Protein AF-A0A6G1SGQ6-F1 (afdb_monomer_lite)

Organism: NCBI:txid561515

Radius of gyration: 29.14 Å; chains: 1; bounding box: 74×44×96 Å

Foldseek 3Di:
DVQLVVVVVVVLVVLCCQQPVDPVRVDLLCLVSSLVVLVVCLVVCLVVQLVSCVVVVHDSLVSNVVSNLVSLLSSLVSLLVSLVVLLVCVVPDPVSLNSLLVNLVSVLVSLVVVCVVNDPCVLVPHDCSNQSVNSCVPPSNLVSVLVVLLVVLVVQLCCLLVDPQQLPFDDDPPDPQLLHAGNSLVSLVVSLLVLLSVLVSDPDLVSNLSSLVSNLVSLVVVLVSLVVVPPPDDDLAVLVVVVVDDPPDPPQPLSLQNSLSSLVVVLVCLVVVVSHPPVVVVVPDPVSVVSSVVSSVSSVVVSVVSLVVLLVSVVSNPDDLVVSLVVCVSNHDPVSSVVSSVVNVVVVVVVVVVVVVVVVVVPPD

Sequence (365 aa):
MDSLREYIEPIKKKWVYHFIVSQKTSVIEKPEWYLNQTLKWIYEHIDIVEAEAKKASTNESQARQQFIKYMLELAHMRLSKDMTKLTTTINDSPHSEAILIHTYNEVIQFVKIIRQLLGDRYQNDLNDKQDLMAVFADQVLFERIDQVEWEYSKKNLREITSCDSRWEPVLEGDYVDHYKIPRCVDRFLLQIRSISERVDCFRQLDCKFRLIDLQVSLFNKLLSFMKKSEPLTASKNMISDILLFSDDSEINLSRLSRVLNGVNFLRLILKEKCFISPDVSDELDKELKSRLDKATKDYVTYFNGLIVKVINDYEQSGCDLQEFLDFIKPKLAKDIFELVRDEALKKDQTRHTETMFKGLSLGRE

Structure (mmCIF, N/CA/C/O backbone):
data_AF-A0A6G1SGQ6-F1
#
_entry.id   AF-A0A6G1SGQ6-F1
#
loop_
_atom_site.group_PDB
_atom_site.id
_atom_site.type_symbol
_atom_site.label_atom_id
_atom_site.label_alt_id
_atom_site.label_comp_id
_atom_site.label_asym_id
_atom_site.label_entity_id
_atom_site.label_seq_id
_atom_site.pdbx_PDB_ins_code
_atom_site.Cartn_x
_atom_site.Cartn_y
_atom_site.Cartn_z
_atom_site.occupancy
_atom_site.B_iso_or_equiv
_atom_site.auth_seq_id
_atom_site.auth_comp_id
_atom_site.auth_asym_id
_atom_site.auth_atom_id
_atom_site.pdbx_PDB_model_num
ATOM 1 N N . MET A 1 1 ? -33.103 9.427 19.363 1.00 49.81 1 MET A N 1
ATOM 2 C CA . MET A 1 1 ? -31.680 9.264 19.744 1.00 49.81 1 MET A CA 1
ATOM 3 C C . MET A 1 1 ? -31.513 8.427 21.010 1.00 49.81 1 MET A C 1
ATOM 5 O O . MET A 1 1 ? -30.551 7.673 21.065 1.00 49.81 1 MET A O 1
ATOM 9 N N . ASP A 1 2 ? -32.425 8.504 21.987 1.00 61.34 2 ASP A N 1
ATOM 10 C CA . ASP A 1 2 ? -32.278 7.775 23.260 1.00 61.34 2 ASP A CA 1
ATOM 11 C C . ASP A 1 2 ? -32.334 6.238 23.129 1.00 61.34 2 ASP A C 1
ATOM 13 O O . ASP A 1 2 ? -31.510 5.562 23.739 1.00 61.34 2 ASP A O 1
ATOM 17 N N . SER A 1 3 ? -33.168 5.676 22.242 1.00 69.00 3 SER A N 1
ATOM 18 C CA . SER A 1 3 ? -33.264 4.212 22.056 1.00 69.00 3 SER A CA 1
ATOM 19 C C . SER A 1 3 ? -31.979 3.562 21.519 1.00 69.00 3 SER A C 1
ATOM 21 O O . SER A 1 3 ? -31.566 2.503 21.985 1.00 69.00 3 SER A O 1
ATOM 23 N N . LEU A 1 4 ? -31.290 4.211 20.571 1.00 75.62 4 LEU A N 1
ATOM 24 C CA . LEU A 1 4 ? -30.028 3.697 20.023 1.00 75.62 4 LEU A CA 1
ATOM 25 C C . LEU A 1 4 ? -28.928 3.700 21.091 1.00 75.62 4 LEU A C 1
ATOM 27 O O . LEU A 1 4 ? -28.100 2.795 21.163 1.00 75.62 4 LEU A O 1
ATOM 31 N N . ARG A 1 5 ? -28.931 4.725 21.950 1.00 79.44 5 ARG A N 1
ATOM 32 C CA . ARG A 1 5 ? -27.974 4.859 23.047 1.00 79.44 5 ARG A CA 1
ATOM 33 C C . ARG A 1 5 ? -28.186 3.783 24.110 1.00 79.44 5 ARG A C 1
ATOM 35 O O . ARG A 1 5 ? -27.206 3.213 24.587 1.00 79.44 5 ARG A O 1
ATOM 42 N N . GLU A 1 6 ? -29.439 3.482 24.443 1.00 82.81 6 GLU A N 1
ATOM 43 C CA . GLU A 1 6 ? -29.803 2.382 25.345 1.00 82.81 6 GLU A CA 1
ATOM 44 C C . GLU A 1 6 ? -29.328 1.022 24.820 1.00 82.81 6 GLU A C 1
ATOM 46 O O . GLU A 1 6 ? -28.868 0.196 25.607 1.00 82.81 6 GLU A O 1
ATOM 51 N N . TYR A 1 7 ? -29.358 0.813 23.500 1.00 84.31 7 TYR A N 1
ATOM 52 C CA . TYR A 1 7 ? -28.846 -0.407 22.875 1.00 84.31 7 TYR A CA 1
ATOM 53 C C . TYR A 1 7 ? -27.309 -0.493 22.876 1.00 84.31 7 TYR A C 1
ATOM 55 O O . TYR A 1 7 ? -26.732 -1.547 23.145 1.00 84.31 7 TYR A O 1
ATOM 63 N N . ILE A 1 8 ? -26.627 0.621 22.598 1.00 86.44 8 ILE A N 1
ATOM 64 C CA . ILE A 1 8 ? -25.164 0.659 22.445 1.00 86.44 8 ILE A CA 1
ATOM 65 C C . ILE A 1 8 ? -24.431 0.584 23.798 1.00 86.44 8 ILE A C 1
ATOM 67 O O . ILE A 1 8 ? -23.363 -0.025 23.894 1.00 86.44 8 ILE A O 1
ATOM 71 N N . GLU A 1 9 ? -24.972 1.172 24.867 1.00 90.00 9 GLU A N 1
ATOM 72 C CA . GLU A 1 9 ? -24.272 1.238 26.161 1.00 90.00 9 GLU A CA 1
ATOM 73 C C . GLU A 1 9 ? -23.957 -0.131 26.805 1.00 90.00 9 GLU A C 1
ATOM 75 O O . GLU A 1 9 ? -22.841 -0.316 27.303 1.00 90.00 9 GLU A O 1
ATOM 80 N N . PRO A 1 10 ? -24.853 -1.135 26.793 1.00 91.38 10 PRO A N 1
ATOM 81 C CA . PRO A 1 10 ? -24.518 -2.488 27.235 1.00 91.38 10 PRO A CA 1
ATOM 82 C C . PRO A 1 10 ? -23.358 -3.108 26.445 1.00 91.38 10 PRO A C 1
ATOM 84 O O . PRO A 1 10 ? -22.462 -3.713 27.043 1.00 91.38 10 PRO A O 1
ATOM 87 N N . ILE A 1 11 ? -23.338 -2.913 25.120 1.00 91.62 11 ILE A N 1
ATOM 88 C CA . ILE A 1 11 ? -22.271 -3.400 24.233 1.00 91.62 11 ILE A CA 1
ATOM 89 C C . ILE A 1 11 ? -20.946 -2.756 24.639 1.00 91.62 11 ILE A C 1
ATOM 91 O O . ILE A 1 11 ? -19.964 -3.457 24.887 1.00 91.62 11 ILE A O 1
ATOM 95 N N . LYS A 1 12 ? -20.931 -1.435 24.826 1.00 91.31 12 LYS A N 1
ATOM 96 C CA . LYS A 1 12 ? -19.756 -0.696 25.299 1.00 91.31 12 LYS A CA 1
ATOM 97 C C . LYS A 1 12 ? -19.215 -1.229 26.614 1.00 91.31 12 LYS A C 1
ATOM 99 O O . LYS A 1 12 ? -18.025 -1.513 26.723 1.00 91.31 12 LYS A O 1
ATOM 104 N N . LYS A 1 13 ? -20.079 -1.359 27.626 1.00 92.19 13 LYS A N 1
ATOM 105 C CA . LYS A 1 13 ? -19.682 -1.828 28.960 1.00 92.19 13 LYS A CA 1
ATOM 106 C C . LYS A 1 13 ? -19.037 -3.205 28.874 1.00 92.19 13 LYS A C 1
ATOM 108 O O . LYS A 1 13 ? -17.985 -3.423 29.473 1.00 92.19 13 LYS A O 1
ATOM 113 N N . LYS A 1 14 ? -19.627 -4.102 28.080 1.00 92.31 14 LYS A N 1
ATOM 114 C CA . LYS A 1 14 ? -19.079 -5.434 27.827 1.00 92.31 14 LYS A CA 1
ATOM 115 C C . LYS A 1 14 ? -17.720 -5.351 27.126 1.00 92.31 14 LYS A C 1
ATOM 117 O O . LYS A 1 14 ? -16.779 -6.008 27.565 1.00 92.31 14 LYS A O 1
ATOM 122 N N . TRP A 1 15 ? -17.592 -4.519 26.091 1.00 94.06 15 TRP A N 1
ATOM 123 C CA . TRP A 1 15 ? -16.335 -4.336 25.360 1.00 94.06 15 TRP A CA 1
ATOM 124 C C . TRP A 1 15 ? -15.209 -3.855 26.283 1.00 94.06 15 TRP A C 1
ATOM 126 O O . TRP A 1 15 ? -14.152 -4.477 26.372 1.00 94.06 15 TRP A O 1
ATOM 136 N N . VAL A 1 16 ? -15.464 -2.771 27.023 1.00 92.62 16 VAL A N 1
ATOM 137 C CA . VAL A 1 16 ? -14.507 -2.144 27.943 1.00 92.62 16 VAL A CA 1
ATOM 138 C C . VAL A 1 16 ? -14.099 -3.122 29.039 1.00 92.62 16 VAL A C 1
ATOM 140 O O . VAL A 1 16 ? -12.915 -3.234 29.359 1.00 92.62 16 VAL A O 1
ATOM 143 N N . TYR A 1 17 ? -15.050 -3.882 29.585 1.00 90.50 17 TYR A N 1
ATOM 144 C CA . TYR A 1 17 ? -14.736 -4.913 30.565 1.00 90.50 17 TYR A CA 1
ATOM 145 C C . TYR A 1 17 ? -13.742 -5.944 30.009 1.00 90.50 17 TYR A C 1
ATOM 147 O O . TYR A 1 17 ? -12.738 -6.232 30.659 1.00 90.50 17 TYR A O 1
ATOM 155 N N . HIS A 1 18 ? -13.965 -6.453 28.794 1.00 88.25 18 HIS A N 1
ATOM 156 C CA . HIS A 1 18 ? -13.089 -7.461 28.199 1.00 88.25 18 HIS A CA 1
ATOM 157 C C . HIS A 1 18 ? -11.721 -6.915 27.779 1.00 88.25 18 HIS A C 1
ATOM 159 O O . HIS A 1 18 ? -10.719 -7.583 28.017 1.00 88.25 18 HIS A O 1
ATOM 165 N N . PHE A 1 19 ? -11.637 -5.726 27.187 1.00 91.81 19 PHE A N 1
ATOM 166 C CA . PHE A 1 19 ? -10.390 -5.287 26.543 1.00 91.81 19 PHE A CA 1
ATOM 167 C C . PHE A 1 19 ? -9.641 -4.179 27.280 1.00 91.81 19 PHE A C 1
ATOM 169 O O . PHE A 1 19 ? -8.475 -3.945 26.984 1.00 91.81 19 PHE A O 1
ATOM 176 N N . ILE A 1 20 ? -10.257 -3.526 28.268 1.00 87.00 20 ILE A N 1
ATOM 177 C CA . ILE A 1 20 ? -9.608 -2.468 29.058 1.00 87.00 20 ILE A CA 1
ATOM 178 C C . ILE A 1 20 ? -9.383 -2.898 30.510 1.00 87.00 20 ILE A C 1
ATOM 180 O O . ILE A 1 20 ? -8.326 -2.593 31.067 1.00 87.00 20 ILE A O 1
ATOM 184 N N . VAL A 1 21 ? -10.364 -3.575 31.119 1.00 86.44 21 VAL A N 1
ATOM 185 C CA . VAL A 1 21 ? -10.358 -3.915 32.556 1.00 86.44 21 VAL A CA 1
ATOM 186 C C . VAL A 1 21 ? -9.825 -5.329 32.818 1.00 86.44 21 VAL A C 1
ATOM 188 O O . VAL A 1 21 ? -9.018 -5.527 33.723 1.00 86.44 21 VAL A O 1
ATOM 191 N N . SER A 1 22 ? -10.259 -6.323 32.041 1.00 80.44 22 SER A N 1
ATOM 192 C CA . SER A 1 22 ? -9.880 -7.729 32.225 1.00 80.44 22 SER A CA 1
ATOM 193 C C . SER A 1 22 ? -8.434 -7.997 31.796 1.00 80.44 22 SER A C 1
ATOM 195 O O . SER A 1 22 ? -8.094 -7.919 30.616 1.00 80.44 22 SER A O 1
ATOM 197 N N . GLN A 1 23 ? -7.589 -8.425 32.739 1.00 73.00 23 GLN A N 1
ATOM 198 C CA . GLN A 1 23 ? -6.190 -8.779 32.460 1.00 73.00 23 GLN A CA 1
ATOM 199 C C . GLN A 1 23 ? -6.035 -9.987 31.521 1.00 73.00 23 GLN A C 1
ATOM 201 O O . GLN A 1 23 ? -5.045 -10.069 30.804 1.00 73.00 23 GLN A O 1
ATOM 206 N N . LYS A 1 24 ? -7.008 -10.911 31.482 1.00 77.19 24 LYS A N 1
ATOM 207 C CA . LYS A 1 24 ? -6.920 -12.136 30.659 1.00 77.19 24 LYS A CA 1
ATOM 208 C C . LYS A 1 24 ? -6.934 -11.850 29.156 1.00 77.19 24 LYS A C 1
ATOM 210 O O . LYS A 1 24 ? -6.368 -12.612 28.384 1.00 77.19 24 LYS A O 1
ATOM 215 N N . THR A 1 25 ? -7.620 -10.785 28.759 1.00 72.25 25 THR A N 1
ATOM 216 C CA . THR A 1 25 ? -7.909 -10.437 27.359 1.00 72.25 25 THR A CA 1
ATOM 217 C C . THR A 1 25 ? -7.307 -9.092 26.949 1.00 72.25 25 THR A C 1
ATOM 219 O O . THR A 1 25 ? -7.284 -8.767 25.768 1.00 72.25 25 THR A O 1
ATOM 222 N N . SER A 1 26 ? -6.745 -8.340 27.900 1.00 81.25 26 SER A N 1
ATOM 223 C CA . SER A 1 26 ? -5.963 -7.120 27.674 1.00 81.25 26 SER A CA 1
ATOM 224 C C . SER A 1 26 ? -4.482 -7.448 27.411 1.00 81.25 26 SER A C 1
ATOM 226 O O . SER A 1 26 ? -3.596 -7.004 28.146 1.00 81.25 26 SER A O 1
ATOM 228 N N . VAL A 1 27 ? -4.207 -8.243 26.373 1.00 89.56 27 VAL A N 1
ATOM 229 C CA . VAL A 1 27 ? -2.845 -8.637 25.975 1.00 89.56 27 VAL A CA 1
ATOM 230 C C . VAL A 1 27 ? -2.369 -7.741 24.833 1.00 89.56 27 VAL A C 1
ATOM 232 O O . VAL A 1 27 ? -2.996 -7.706 23.781 1.00 89.56 27 VAL A O 1
ATOM 235 N N . ILE A 1 28 ? -1.270 -7.010 25.040 1.00 92.81 28 ILE A N 1
ATOM 236 C CA . ILE A 1 28 ? -0.723 -6.077 24.036 1.00 92.81 28 ILE A CA 1
ATOM 237 C C . ILE A 1 28 ? -0.168 -6.797 22.798 1.00 92.81 28 ILE A C 1
ATOM 239 O O . ILE A 1 28 ? -0.253 -6.283 21.694 1.00 92.81 28 ILE A O 1
ATOM 243 N N . GLU A 1 29 ? 0.347 -8.013 22.978 1.00 94.50 29 GLU A N 1
ATOM 244 C CA . GLU A 1 29 ? 0.924 -8.840 21.909 1.00 94.50 29 GLU A CA 1
ATOM 245 C C . GLU A 1 29 ? -0.127 -9.418 20.955 1.00 94.50 29 GLU A C 1
ATOM 247 O O . GLU A 1 29 ? 0.237 -9.962 19.919 1.00 94.50 29 GLU A O 1
ATOM 252 N N . LYS A 1 30 ? -1.416 -9.336 21.316 1.00 95.38 30 LYS A N 1
ATOM 253 C CA . LYS A 1 30 ? -2.525 -9.948 20.572 1.00 95.38 30 LYS A CA 1
ATOM 254 C C . LYS A 1 30 ? -3.574 -8.915 20.162 1.00 95.38 30 LYS A C 1
ATOM 256 O O . LYS A 1 30 ? -4.724 -8.989 20.613 1.00 95.38 30 LYS A O 1
ATOM 261 N N . PRO A 1 31 ? -3.198 -7.910 19.352 1.00 96.25 31 PRO A N 1
ATOM 262 C CA . PRO A 1 31 ? -4.120 -6.886 18.878 1.00 96.25 31 PRO A CA 1
ATOM 263 C C . PRO A 1 31 ? -5.299 -7.477 18.097 1.00 96.25 31 PRO A C 1
ATOM 265 O O . PRO A 1 31 ? -6.422 -6.978 18.201 1.00 96.25 31 PRO A O 1
ATOM 268 N N . GLU A 1 32 ? -5.089 -8.601 17.409 1.00 96.50 32 GLU A N 1
ATOM 269 C CA . GLU A 1 32 ? -6.120 -9.314 16.663 1.00 96.50 32 GLU A CA 1
ATOM 270 C C . GLU A 1 32 ? -7.307 -9.738 17.543 1.00 96.50 32 GLU A C 1
ATOM 272 O O . GLU A 1 32 ? -8.425 -9.864 17.050 1.00 96.50 32 GLU A O 1
ATOM 277 N N . TRP A 1 33 ? -7.124 -9.906 18.860 1.00 94.75 33 TRP A N 1
ATOM 278 C CA . TRP A 1 33 ? -8.220 -10.276 19.760 1.00 94.75 33 TRP A CA 1
ATOM 279 C C . TRP A 1 33 ? -9.283 -9.190 19.864 1.00 94.75 33 TRP A C 1
ATOM 281 O O . TRP A 1 33 ? -10.469 -9.478 19.701 1.00 94.75 33 TRP A O 1
ATOM 291 N N . TYR A 1 34 ? -8.885 -7.944 20.128 1.00 95.75 34 TYR A N 1
ATOM 292 C CA . TYR A 1 34 ? -9.862 -6.863 20.238 1.00 95.75 34 TYR A CA 1
ATOM 293 C C . TYR A 1 34 ? -10.312 -6.377 18.858 1.00 95.75 34 TYR A C 1
ATOM 295 O O . TYR A 1 34 ? -11.483 -6.031 18.704 1.00 95.75 34 TYR A O 1
ATOM 303 N N . LEU A 1 35 ? -9.438 -6.394 17.845 1.00 97.50 35 LEU A N 1
ATOM 304 C CA . LEU A 1 35 ? -9.792 -6.010 16.474 1.00 97.50 35 LEU A CA 1
ATOM 305 C C . LEU A 1 35 ? -10.828 -6.969 15.869 1.00 97.50 35 LEU A C 1
ATOM 307 O O . LEU A 1 35 ? -11.889 -6.520 15.428 1.00 97.50 35 LEU A O 1
ATOM 311 N N . ASN A 1 36 ? -10.601 -8.285 15.941 1.00 96.31 36 ASN A N 1
ATOM 312 C CA . ASN A 1 36 ? -11.558 -9.271 15.429 1.00 96.31 36 ASN A CA 1
ATOM 313 C C . ASN A 1 36 ? -12.857 -9.274 16.231 1.00 96.31 36 ASN A C 1
ATOM 315 O O . ASN A 1 36 ? -13.932 -9.398 15.648 1.00 96.31 36 ASN A O 1
ATOM 319 N N . GLN A 1 37 ? -12.794 -9.089 17.554 1.00 95.31 37 GLN A N 1
ATOM 320 C CA . GLN A 1 37 ? -14.013 -8.982 18.355 1.00 95.31 37 GLN A CA 1
ATOM 321 C C . GLN A 1 37 ? -14.824 -7.732 17.990 1.00 95.31 37 GLN A C 1
ATOM 323 O O . GLN A 1 37 ? -16.052 -7.785 17.971 1.00 95.31 37 GLN A O 1
ATOM 328 N N . THR A 1 38 ? -14.145 -6.628 17.673 1.00 96.75 38 THR A N 1
ATOM 329 C CA . THR A 1 38 ? -14.776 -5.380 17.229 1.00 96.75 38 THR A CA 1
ATOM 330 C C . THR A 1 38 ? -15.462 -5.579 15.879 1.00 96.75 38 THR A C 1
ATOM 332 O O . THR A 1 38 ? -16.638 -5.250 15.762 1.00 96.75 38 THR A O 1
ATOM 335 N N . LEU A 1 39 ? -14.791 -6.198 14.896 1.00 97.00 39 LEU A N 1
ATOM 336 C CA . LEU A 1 39 ? -15.410 -6.561 13.612 1.00 97.00 39 LEU A CA 1
ATOM 337 C C . LEU A 1 39 ? -16.603 -7.490 13.797 1.00 97.00 39 LEU A C 1
ATOM 339 O O . LEU A 1 39 ? -17.673 -7.239 13.250 1.00 97.00 39 LEU A O 1
ATOM 343 N N . LYS A 1 40 ? -16.436 -8.544 14.595 1.00 96.12 40 LYS A N 1
ATOM 344 C CA . LYS A 1 40 ? -17.497 -9.506 14.879 1.00 96.12 40 LYS A CA 1
ATOM 345 C C . LYS A 1 40 ? -18.734 -8.812 15.445 1.00 96.12 40 LYS A C 1
ATOM 347 O O . LYS A 1 40 ? -19.829 -9.047 14.956 1.00 96.12 40 LYS A O 1
ATOM 352 N N . TRP A 1 41 ? -18.564 -7.926 16.424 1.00 96.06 41 TRP A N 1
ATOM 353 C CA . TRP A 1 41 ? -19.688 -7.186 17.000 1.00 96.06 41 TRP A CA 1
ATOM 354 C C . TRP A 1 41 ? -20.288 -6.167 16.045 1.00 96.06 41 TRP A C 1
ATOM 356 O O . TRP A 1 41 ? -21.494 -5.954 16.092 1.00 96.06 41 TRP A O 1
ATOM 366 N N . ILE A 1 42 ? -19.496 -5.570 15.153 1.00 95.75 42 ILE A N 1
ATOM 367 C CA . ILE A 1 42 ? -20.061 -4.775 14.063 1.00 95.75 42 ILE A CA 1
ATOM 368 C C . ILE A 1 42 ? -21.009 -5.657 13.244 1.00 95.75 42 ILE A C 1
ATOM 370 O O . ILE A 1 42 ? -22.188 -5.337 13.159 1.00 95.75 42 ILE A O 1
ATOM 374 N N . TYR A 1 43 ? -20.545 -6.798 12.729 1.00 96.06 43 TYR A N 1
ATOM 375 C CA . TYR A 1 43 ? -21.374 -7.691 11.913 1.00 96.06 43 TYR A CA 1
ATOM 376 C C . TYR A 1 43 ? -22.604 -8.244 12.650 1.00 96.06 43 TYR A C 1
ATOM 378 O O . TYR A 1 43 ? -23.674 -8.316 12.063 1.00 96.06 43 TYR A O 1
ATOM 386 N N . GLU A 1 44 ? -22.480 -8.612 13.927 1.00 95.00 44 GLU A N 1
ATOM 387 C CA . GLU A 1 44 ? -23.584 -9.199 14.705 1.00 95.00 44 GLU A CA 1
ATOM 388 C C . GLU A 1 44 ? -24.686 -8.192 15.066 1.00 95.00 44 GLU A C 1
ATOM 390 O O . GLU A 1 44 ? -25.834 -8.586 15.270 1.00 95.00 44 GLU A O 1
ATOM 395 N N . HIS A 1 45 ? -24.349 -6.906 15.189 1.00 94.50 45 HIS A N 1
ATOM 396 C CA . HIS A 1 45 ? -25.264 -5.898 15.728 1.00 94.50 45 HIS A CA 1
ATOM 397 C C . HIS A 1 45 ? -25.739 -4.868 14.698 1.00 94.50 45 HIS A C 1
ATOM 399 O O . HIS A 1 45 ? -26.696 -4.149 14.981 1.00 94.50 45 HIS A O 1
ATOM 405 N N . ILE A 1 46 ? -25.114 -4.783 13.520 1.00 93.44 46 ILE A N 1
ATOM 406 C CA . ILE A 1 46 ? -25.415 -3.744 12.525 1.00 93.44 46 ILE A CA 1
ATOM 407 C C . ILE A 1 46 ? -26.868 -3.788 12.035 1.00 93.44 46 ILE A C 1
ATOM 409 O O . ILE A 1 46 ? -27.536 -2.757 12.060 1.00 93.44 46 ILE A O 1
ATOM 413 N N . ASP A 1 47 ? -27.395 -4.976 11.733 1.00 93.38 47 ASP A N 1
ATOM 414 C CA . ASP A 1 47 ? -28.780 -5.152 11.276 1.00 93.38 47 ASP A CA 1
ATOM 415 C C . ASP A 1 47 ? -29.789 -4.780 12.376 1.00 93.38 47 ASP A C 1
ATOM 417 O O . ASP A 1 47 ? -30.856 -4.223 12.117 1.00 93.38 47 ASP A O 1
ATOM 421 N N . ILE A 1 48 ? -29.442 -5.057 13.639 1.00 92.62 48 ILE A N 1
ATOM 422 C CA . ILE A 1 48 ? -30.285 -4.714 14.791 1.00 92.62 48 ILE A CA 1
ATOM 423 C C . ILE A 1 48 ? -30.304 -3.197 14.986 1.00 92.62 48 ILE A C 1
ATOM 425 O O . ILE A 1 48 ? -31.365 -2.618 15.204 1.00 92.62 48 ILE A O 1
ATOM 429 N N . VAL A 1 49 ? -29.148 -2.541 14.872 1.00 92.38 49 VAL A N 1
ATOM 430 C CA . VAL A 1 49 ? -29.026 -1.078 14.948 1.00 92.38 49 VAL A CA 1
ATOM 431 C C . VAL A 1 49 ? -29.856 -0.405 13.855 1.00 92.38 49 VAL A C 1
ATOM 433 O O . VAL A 1 49 ? -30.568 0.556 14.145 1.00 92.38 49 VAL A O 1
ATOM 436 N N . GLU A 1 50 ? -29.808 -0.912 12.624 1.00 91.94 50 GLU A N 1
ATOM 437 C CA . GLU A 1 50 ? -30.630 -0.416 11.514 1.00 91.94 50 GLU A CA 1
ATOM 438 C C . GLU A 1 50 ? -32.127 -0.614 11.790 1.00 91.94 50 GLU A C 1
ATOM 440 O O . GLU A 1 50 ? -32.915 0.326 11.657 1.00 91.94 50 GLU A O 1
ATOM 445 N N . ALA A 1 51 ? -32.525 -1.790 12.284 1.00 91.62 51 ALA A N 1
ATOM 446 C CA . ALA A 1 51 ? -33.912 -2.070 12.642 1.00 91.62 51 ALA A CA 1
ATOM 447 C C . ALA A 1 51 ? -34.433 -1.158 13.770 1.00 91.62 51 ALA A C 1
ATOM 449 O O . ALA A 1 51 ? -35.561 -0.664 13.696 1.00 91.62 51 ALA A O 1
ATOM 450 N N . GLU A 1 52 ? -33.630 -0.897 14.804 1.00 89.19 52 GLU A N 1
ATOM 451 C CA . GLU A 1 52 ? -33.986 0.031 15.885 1.00 89.19 52 GLU A CA 1
ATOM 452 C C . GLU A 1 52 ? -34.039 1.486 15.398 1.00 89.19 52 GLU A C 1
ATOM 454 O O . GLU A 1 52 ? -34.937 2.240 15.783 1.00 89.19 52 GLU A O 1
ATOM 459 N N . ALA A 1 53 ? -33.138 1.878 14.494 1.00 89.25 53 ALA A N 1
ATOM 460 C CA . ALA A 1 53 ? -33.168 3.195 13.866 1.00 89.25 53 ALA A CA 1
ATOM 461 C C . ALA A 1 53 ? -34.448 3.403 13.048 1.00 89.25 53 ALA A C 1
ATOM 463 O O . ALA A 1 53 ? -35.077 4.462 13.149 1.00 89.25 53 ALA A O 1
ATOM 464 N N . LYS A 1 54 ? -34.873 2.371 12.311 1.00 89.12 54 LYS A N 1
ATOM 465 C CA . LYS A 1 54 ? -36.121 2.357 11.546 1.00 89.12 54 LYS A CA 1
ATOM 466 C C . LYS A 1 54 ? -37.349 2.494 12.443 1.00 89.12 54 LYS A C 1
ATOM 468 O O . LYS A 1 54 ? -38.226 3.303 12.150 1.00 89.12 54 LYS A O 1
ATOM 473 N N . LYS A 1 55 ? -37.403 1.761 13.564 1.00 88.69 55 LYS A N 1
ATOM 474 C CA . LYS A 1 55 ? -38.485 1.883 14.566 1.00 88.69 55 LYS A CA 1
ATOM 475 C C . LYS A 1 55 ? -38.563 3.285 15.166 1.00 88.69 55 LYS A C 1
ATOM 477 O O . LYS A 1 55 ? -39.652 3.778 15.436 1.00 88.69 55 LYS A O 1
ATOM 482 N N . ALA A 1 56 ? -37.414 3.928 15.359 1.00 85.81 56 ALA A N 1
ATOM 483 C CA . ALA A 1 56 ? -37.319 5.290 15.870 1.00 85.81 56 ALA A CA 1
ATOM 484 C C . ALA A 1 56 ? -37.575 6.377 14.804 1.00 85.81 56 ALA A C 1
ATOM 486 O O . ALA A 1 56 ? -37.399 7.558 15.106 1.00 85.81 56 ALA A O 1
ATOM 487 N N . SER A 1 57 ? -37.960 6.010 13.572 1.00 83.88 57 SER A N 1
ATOM 488 C CA . SER A 1 57 ? -38.120 6.929 12.432 1.00 83.88 57 SER A CA 1
ATOM 489 C C . SER A 1 57 ? -36.864 7.768 12.153 1.00 83.88 57 SER A C 1
ATOM 491 O O . SER A 1 57 ? -36.944 8.934 11.766 1.00 83.88 57 SER A O 1
ATOM 493 N N . THR A 1 58 ? -35.686 7.178 12.373 1.00 85.00 58 THR A N 1
ATOM 494 C CA . THR A 1 58 ? -34.374 7.781 12.093 1.00 85.00 58 THR A CA 1
ATOM 495 C C . THR A 1 58 ? -33.715 7.126 10.878 1.00 85.00 58 THR A C 1
ATOM 497 O O . THR A 1 58 ? -34.119 6.054 10.439 1.00 85.00 58 THR A O 1
ATOM 500 N N . ASN A 1 59 ? -32.703 7.781 10.305 1.00 88.44 59 ASN A N 1
ATOM 501 C CA . ASN A 1 59 ? -32.019 7.290 9.109 1.00 88.44 59 ASN A CA 1
ATOM 502 C C . ASN A 1 59 ? -31.162 6.042 9.418 1.00 88.44 59 ASN A C 1
ATOM 504 O O . ASN A 1 59 ? -30.173 6.134 10.147 1.00 88.44 59 ASN A O 1
ATOM 508 N N . GLU A 1 60 ? -31.521 4.900 8.820 1.00 89.31 60 GLU A N 1
ATOM 509 C CA . GLU A 1 60 ? -30.852 3.595 8.979 1.00 89.31 60 GLU A CA 1
ATOM 510 C C . GLU A 1 60 ? -29.359 3.670 8.619 1.00 89.31 60 GLU A C 1
ATOM 512 O O . GLU A 1 60 ? -28.501 3.295 9.417 1.00 89.31 60 GLU A O 1
ATOM 517 N N . SER A 1 61 ? -29.024 4.273 7.471 1.00 87.62 61 SER A N 1
ATOM 518 C CA . SER A 1 61 ? -27.632 4.436 7.032 1.00 87.62 61 SER A CA 1
ATOM 519 C C . SER A 1 61 ? -26.820 5.307 7.990 1.00 87.62 61 SER A C 1
ATOM 521 O O . SER A 1 61 ? -25.627 5.060 8.168 1.00 87.62 61 SER A O 1
ATOM 523 N N . GLN A 1 62 ? -27.424 6.335 8.587 1.00 87.31 62 GLN A N 1
ATOM 524 C CA . GLN A 1 62 ? -26.735 7.191 9.552 1.00 87.31 62 GLN A CA 1
ATOM 525 C C . GLN A 1 62 ? -26.489 6.448 10.870 1.00 87.31 62 GLN A C 1
ATOM 527 O O . GLN A 1 62 ? -25.388 6.525 11.416 1.00 87.31 62 GLN A O 1
ATOM 532 N N . ALA A 1 63 ? -27.480 5.698 11.359 1.00 89.31 63 ALA A N 1
ATOM 533 C CA . ALA A 1 63 ? -27.350 4.889 12.568 1.00 89.31 63 ALA A CA 1
ATOM 534 C C . ALA A 1 63 ? -26.288 3.792 12.408 1.00 89.31 63 ALA A C 1
ATOM 536 O O . ALA A 1 63 ? -25.426 3.637 13.274 1.00 89.31 63 ALA A O 1
ATOM 537 N N . ARG A 1 64 ? -26.284 3.113 11.255 1.00 91.19 64 ARG A N 1
ATOM 538 C CA . ARG A 1 64 ? -25.254 2.153 10.843 1.00 91.19 64 ARG A CA 1
ATOM 539 C C . ARG A 1 64 ? -23.850 2.752 10.932 1.00 91.19 64 ARG A C 1
ATOM 541 O O . ARG A 1 64 ? -22.968 2.204 11.592 1.00 91.19 64 ARG A O 1
ATOM 548 N N . GLN A 1 65 ? -23.642 3.905 10.292 1.00 89.56 65 GLN A N 1
ATOM 549 C CA . GLN A 1 65 ? -22.353 4.596 10.308 1.00 89.56 65 GLN A CA 1
ATOM 550 C C . GLN A 1 65 ? -21.951 5.022 11.723 1.00 89.56 65 GLN A C 1
ATOM 552 O O . GLN A 1 65 ? -20.798 4.847 12.111 1.00 89.56 65 GLN A O 1
ATOM 557 N N . GLN A 1 66 ? -22.887 5.561 12.506 1.00 89.50 66 GLN A N 1
ATOM 558 C CA . GLN A 1 66 ? -22.625 5.992 13.877 1.00 89.50 66 GLN A CA 1
ATOM 559 C C . GLN A 1 66 ? -22.232 4.819 14.779 1.00 89.50 66 GLN A C 1
ATOM 561 O O . GLN A 1 66 ? -21.311 4.956 15.583 1.00 89.50 66 GLN A O 1
ATOM 566 N N . PHE A 1 67 ? -22.875 3.662 14.620 1.00 92.81 67 PHE A N 1
ATOM 567 C CA . PHE A 1 67 ? -22.523 2.456 15.358 1.00 92.81 67 PHE A CA 1
ATOM 568 C C . PHE A 1 67 ? -21.124 1.949 15.001 1.00 92.81 67 PHE A C 1
ATOM 570 O O . PHE A 1 67 ? -20.325 1.698 15.901 1.00 92.81 67 PHE A O 1
ATOM 577 N N . ILE A 1 68 ? -20.781 1.876 13.710 1.00 93.50 68 ILE A N 1
ATOM 578 C CA . ILE A 1 68 ? -19.422 1.499 13.291 1.00 93.50 68 ILE A CA 1
ATOM 579 C C . ILE A 1 68 ? -18.400 2.471 13.887 1.00 93.50 68 ILE A C 1
ATOM 581 O O . ILE A 1 68 ? -17.450 2.033 14.528 1.00 93.50 68 ILE A O 1
ATOM 585 N N . LYS A 1 69 ? -18.614 3.786 13.753 1.00 92.19 69 LYS A N 1
ATOM 586 C CA . LYS A 1 69 ? -17.727 4.813 14.323 1.00 92.19 69 LYS A CA 1
ATOM 587 C C . LYS A 1 69 ? -17.551 4.663 15.832 1.00 92.19 69 LYS A C 1
ATOM 589 O O . LYS A 1 69 ? -16.441 4.776 16.332 1.00 92.19 69 LYS A O 1
ATOM 594 N N . TYR A 1 70 ? -18.620 4.344 16.550 1.00 92.69 70 TYR A N 1
ATOM 595 C CA . TYR A 1 70 ? -18.553 4.080 17.982 1.00 92.69 70 TYR A CA 1
ATOM 596 C C . TYR A 1 70 ? -17.673 2.870 18.321 1.00 92.69 70 TYR A C 1
ATOM 598 O O . TYR A 1 70 ? -16.855 2.918 19.239 1.00 92.69 70 TYR A O 1
ATOM 606 N N . MET A 1 71 ? -17.808 1.786 17.557 1.00 95.62 71 MET A N 1
ATOM 607 C CA . MET A 1 71 ? -16.956 0.606 17.702 1.00 95.62 71 MET A CA 1
ATOM 608 C C . MET A 1 71 ? -15.486 0.925 17.381 1.00 95.62 71 MET A C 1
ATOM 610 O O . MET A 1 71 ? -14.592 0.424 18.065 1.00 95.62 71 MET A O 1
ATOM 614 N N . LEU A 1 72 ? -15.229 1.811 16.410 1.00 95.50 72 LEU A N 1
ATOM 615 C CA . LEU A 1 72 ? -13.885 2.322 16.120 1.00 95.50 72 LEU A CA 1
ATOM 616 C C . LEU A 1 72 ? -13.307 3.129 17.285 1.00 95.50 72 LEU A C 1
ATOM 618 O O . LEU A 1 72 ? -12.146 2.926 17.618 1.00 95.50 72 LEU A O 1
ATOM 622 N N . GLU A 1 73 ? -14.096 3.977 17.953 1.00 95.25 73 GLU A N 1
ATOM 623 C CA . GLU A 1 73 ? -13.630 4.736 19.127 1.00 95.25 73 GLU A CA 1
ATOM 624 C C . GLU A 1 73 ? -13.176 3.821 20.271 1.00 95.25 73 GLU A C 1
ATOM 626 O O . GLU A 1 73 ? -12.198 4.116 20.963 1.00 95.25 73 GLU A O 1
ATOM 631 N N . LEU A 1 74 ? -13.856 2.688 20.464 1.00 95.62 74 LEU A N 1
ATOM 632 C CA . LEU A 1 74 ? -13.458 1.686 21.452 1.00 95.62 74 LEU A CA 1
ATOM 633 C C . LEU A 1 74 ? -12.123 1.033 21.083 1.00 95.62 74 LEU A C 1
ATOM 635 O O . LEU A 1 74 ? -11.203 1.007 21.906 1.00 95.62 74 LEU A O 1
ATOM 639 N N . ALA A 1 75 ? -11.993 0.559 19.841 1.00 96.94 75 ALA A N 1
ATOM 640 C CA . ALA A 1 75 ? -10.753 -0.033 19.347 1.00 96.94 75 ALA A CA 1
ATOM 641 C C . ALA A 1 75 ? -9.587 0.966 19.395 1.00 96.94 75 ALA A C 1
ATOM 643 O O . ALA A 1 75 ? -8.513 0.626 19.888 1.00 96.94 75 ALA A O 1
ATOM 644 N N . HIS A 1 76 ? -9.824 2.213 18.984 1.00 96.81 76 HIS A N 1
ATOM 645 C CA . HIS A 1 76 ? -8.865 3.307 19.079 1.00 96.81 76 HIS A CA 1
ATOM 646 C C . HIS A 1 76 ? -8.426 3.533 20.529 1.00 96.81 76 HIS A C 1
ATOM 648 O O . HIS A 1 76 ? -7.234 3.564 20.807 1.00 96.81 76 HIS A O 1
ATOM 654 N N . MET A 1 77 ? -9.359 3.626 21.485 1.00 95.38 77 MET A N 1
ATOM 655 C CA . MET A 1 77 ? -9.029 3.805 22.906 1.00 95.38 77 MET A CA 1
ATOM 656 C C . MET A 1 77 ? -8.078 2.717 23.425 1.00 95.38 77 MET A C 1
ATOM 658 O O . MET A 1 77 ? -7.125 3.015 24.152 1.00 95.38 77 MET A O 1
ATOM 662 N N . ARG A 1 78 ? -8.323 1.453 23.058 1.00 95.25 78 ARG A N 1
ATOM 663 C CA . ARG A 1 78 ? -7.438 0.340 23.421 1.00 95.25 78 ARG A CA 1
ATOM 664 C C . ARG A 1 78 ? -6.077 0.463 22.748 1.00 95.25 78 ARG A C 1
ATOM 666 O O . ARG A 1 78 ? -5.068 0.364 23.446 1.00 95.25 78 ARG A O 1
ATOM 673 N N . LEU A 1 79 ? -6.068 0.698 21.438 1.00 97.31 79 LEU A N 1
ATOM 674 C CA . LEU A 1 79 ? -4.858 0.827 20.637 1.00 97.31 79 LEU A CA 1
ATOM 675 C C . LEU A 1 79 ? -3.971 1.958 21.161 1.00 97.31 79 LEU A C 1
ATOM 677 O O . LEU A 1 79 ? -2.798 1.724 21.421 1.00 97.31 79 LEU A O 1
ATOM 681 N N . SER A 1 80 ? -4.522 3.149 21.410 1.00 96.31 80 SER A N 1
ATOM 682 C CA . SER A 1 80 ? -3.765 4.274 21.968 1.00 96.31 80 SER A CA 1
ATOM 683 C C . SER A 1 80 ? -3.124 3.914 23.305 1.00 96.31 80 SER A C 1
ATOM 685 O O . SER A 1 80 ? -1.943 4.171 23.497 1.00 96.31 80 SER A O 1
ATOM 687 N N . LYS A 1 81 ? -3.863 3.263 24.216 1.00 94.25 81 LYS A N 1
ATOM 688 C CA . LYS A 1 81 ? -3.319 2.831 25.515 1.00 94.25 81 LYS A CA 1
ATOM 689 C C . LYS A 1 81 ? -2.136 1.873 25.347 1.00 94.25 81 LYS A C 1
ATOM 691 O O . LYS A 1 81 ? -1.146 1.994 26.069 1.00 94.25 81 LYS A O 1
ATOM 696 N N . ASP A 1 82 ? -2.252 0.916 24.432 1.00 95.25 82 ASP A N 1
ATOM 697 C CA . ASP A 1 82 ? -1.189 -0.047 24.147 1.00 95.25 82 ASP A CA 1
ATOM 698 C C . ASP A 1 82 ? 0.026 0.626 23.507 1.00 95.25 82 ASP A C 1
ATOM 700 O O . ASP A 1 82 ? 1.148 0.430 23.969 1.00 95.25 82 ASP A O 1
ATOM 704 N N . MET A 1 83 ? -0.197 1.476 22.509 1.00 96.50 83 MET A N 1
ATOM 705 C CA . MET A 1 83 ? 0.870 2.170 21.800 1.00 96.50 83 MET A CA 1
ATOM 706 C C . MET A 1 83 ? 1.608 3.162 22.704 1.00 96.50 83 MET A C 1
ATOM 708 O O . MET A 1 83 ? 2.831 3.150 22.717 1.00 96.50 83 MET A O 1
ATOM 712 N N . THR A 1 84 ? 0.913 3.913 23.569 1.00 95.12 84 THR A N 1
ATOM 713 C CA . THR A 1 84 ? 1.561 4.771 24.579 1.00 95.12 84 THR A CA 1
ATOM 714 C C . THR A 1 84 ? 2.465 3.972 25.519 1.00 95.12 84 THR A C 1
ATOM 716 O O . THR A 1 84 ? 3.550 4.430 25.875 1.00 95.12 84 THR A O 1
ATOM 719 N N . LYS A 1 85 ? 2.047 2.764 25.923 1.00 92.62 85 LYS A N 1
ATOM 720 C CA . LYS A 1 85 ? 2.889 1.875 26.736 1.00 92.62 85 LYS A CA 1
ATOM 721 C C . LYS A 1 85 ? 4.101 1.375 25.946 1.00 92.62 85 LYS A C 1
ATOM 723 O O . LYS A 1 85 ? 5.162 1.176 26.526 1.00 92.62 85 LYS A O 1
ATOM 728 N N . LEU A 1 86 ? 3.941 1.142 24.648 1.00 94.44 86 LEU A N 1
ATOM 729 C CA . LEU A 1 86 ? 4.999 0.624 23.792 1.00 94.44 86 LEU A CA 1
ATOM 730 C C . LEU A 1 86 ? 6.067 1.682 23.493 1.00 94.44 86 LEU A C 1
ATOM 732 O O . LEU A 1 86 ? 7.253 1.358 23.547 1.00 94.44 86 LEU A O 1
ATOM 736 N N . THR A 1 87 ? 5.667 2.942 23.278 1.00 93.31 87 THR A N 1
ATOM 737 C CA . THR A 1 87 ? 6.561 4.079 22.985 1.00 93.31 87 THR A CA 1
ATOM 738 C C . THR A 1 87 ? 7.696 4.220 24.001 1.00 93.31 87 THR A C 1
ATOM 740 O O . THR A 1 87 ? 8.809 4.573 23.630 1.00 93.31 87 THR A O 1
ATOM 743 N N . THR A 1 88 ? 7.466 3.894 25.276 1.00 90.50 88 THR A N 1
ATOM 744 C CA . THR A 1 88 ? 8.498 4.008 26.322 1.00 90.50 88 THR A CA 1
ATOM 745 C C . THR A 1 88 ? 9.567 2.915 26.273 1.00 90.50 88 THR A C 1
ATOM 747 O O . THR A 1 88 ? 10.561 3.024 26.979 1.00 90.50 88 THR A O 1
ATOM 750 N N . THR A 1 89 ? 9.369 1.860 25.478 1.00 91.81 89 THR A N 1
ATOM 751 C CA . THR A 1 89 ? 10.266 0.687 25.415 1.00 91.81 89 THR A CA 1
ATOM 752 C C . THR A 1 89 ? 10.722 0.342 23.998 1.00 91.81 89 THR A C 1
ATOM 754 O O . THR A 1 89 ? 11.511 -0.582 23.814 1.00 91.81 89 THR A O 1
ATOM 757 N N . ILE A 1 90 ? 10.214 1.054 22.987 1.00 91.19 90 ILE A N 1
ATOM 758 C CA . ILE A 1 90 ? 10.371 0.695 21.573 1.00 91.19 90 ILE A CA 1
ATOM 759 C C . ILE A 1 90 ? 11.829 0.731 21.096 1.00 91.19 90 ILE A C 1
ATOM 761 O O . ILE A 1 90 ? 12.217 -0.090 20.271 1.00 91.19 90 ILE A O 1
ATOM 765 N N . ASN A 1 91 ? 12.645 1.628 21.654 1.00 85.75 91 ASN A N 1
ATOM 766 C CA . ASN A 1 91 ? 14.052 1.781 21.273 1.00 85.75 91 ASN A CA 1
ATOM 767 C C . ASN A 1 91 ? 14.983 0.766 21.956 1.00 85.75 91 ASN A C 1
ATOM 769 O O . ASN A 1 91 ? 16.080 0.521 21.462 1.00 85.75 91 ASN A O 1
ATOM 773 N N . ASP A 1 92 ? 14.544 0.158 23.059 1.00 86.00 92 ASP A N 1
ATOM 774 C CA . ASP A 1 92 ? 15.399 -0.670 23.919 1.00 86.00 92 ASP A CA 1
ATOM 775 C C . ASP A 1 92 ? 15.153 -2.176 23.740 1.00 86.00 92 ASP A C 1
ATOM 777 O O . ASP A 1 92 ? 15.884 -3.002 24.288 1.00 86.00 92 ASP A O 1
ATOM 781 N N . SER A 1 93 ? 14.109 -2.560 22.996 1.00 90.19 93 SER A N 1
ATOM 782 C CA . SER A 1 93 ? 13.637 -3.942 22.935 1.00 90.19 93 SER A CA 1
ATOM 783 C C . SER A 1 93 ? 13.185 -4.356 21.529 1.00 90.19 93 SER A C 1
ATOM 785 O O . SER A 1 93 ? 12.155 -3.874 21.048 1.00 90.19 93 SER A O 1
ATOM 787 N N . PRO A 1 94 ? 13.860 -5.339 20.898 1.00 91.25 94 PRO A N 1
ATOM 788 C CA . PRO A 1 94 ? 13.389 -5.960 19.656 1.00 91.25 94 PRO A CA 1
ATOM 789 C C . PRO A 1 94 ? 11.995 -6.589 19.791 1.00 91.25 94 PRO A C 1
ATOM 791 O O . PRO A 1 94 ? 11.240 -6.660 18.826 1.00 91.25 94 PRO A O 1
ATOM 794 N N . HIS A 1 95 ? 11.628 -7.025 21.001 1.00 94.00 95 HIS A N 1
ATOM 795 C CA . HIS A 1 95 ? 10.288 -7.545 21.281 1.00 94.00 95 HIS A CA 1
ATOM 796 C C . HIS A 1 95 ? 9.224 -6.453 21.148 1.00 94.00 95 HIS A C 1
ATOM 798 O O . HIS A 1 95 ? 8.170 -6.683 20.562 1.00 94.00 95 HIS A O 1
ATOM 804 N N . SER A 1 96 ? 9.513 -5.242 21.635 1.00 94.62 96 SER A N 1
ATOM 805 C CA . SER A 1 96 ? 8.598 -4.105 21.505 1.00 94.62 96 SER A CA 1
ATOM 806 C C . SER A 1 96 ? 8.415 -3.694 20.043 1.00 94.62 96 SER A C 1
ATOM 808 O O . SER A 1 96 ? 7.296 -3.397 19.629 1.00 94.62 96 SER A O 1
ATOM 810 N N . GLU A 1 97 ? 9.479 -3.745 19.237 1.00 94.88 97 GLU A N 1
ATOM 811 C CA . GLU A 1 97 ? 9.375 -3.560 17.786 1.00 94.88 97 GLU A CA 1
ATOM 812 C C . GLU A 1 97 ? 8.490 -4.628 17.135 1.00 94.88 97 GLU A C 1
ATOM 814 O O . GLU A 1 97 ? 7.599 -4.290 16.358 1.00 94.88 97 GLU A O 1
ATOM 819 N N . ALA A 1 98 ? 8.691 -5.906 17.465 1.00 95.62 98 ALA A N 1
ATOM 820 C CA . ALA A 1 98 ? 7.885 -6.986 16.902 1.00 95.62 98 ALA A CA 1
ATOM 821 C C . ALA A 1 98 ? 6.387 -6.791 17.199 1.00 95.62 98 ALA A C 1
ATOM 823 O O . ALA A 1 98 ? 5.554 -6.958 16.307 1.00 95.62 98 ALA A O 1
ATOM 824 N N . ILE A 1 99 ? 6.047 -6.363 18.421 1.00 96.88 99 ILE A N 1
ATOM 825 C CA . ILE A 1 99 ? 4.671 -6.018 18.805 1.00 96.88 99 ILE A CA 1
ATOM 826 C C . ILE A 1 99 ? 4.146 -4.839 17.979 1.00 96.88 99 ILE A C 1
ATOM 828 O O . ILE A 1 99 ? 3.009 -4.899 17.507 1.00 96.88 99 ILE A O 1
ATOM 832 N N . LEU A 1 100 ? 4.944 -3.780 17.792 1.00 97.50 100 LEU A N 1
ATOM 833 C CA . LEU A 1 100 ? 4.550 -2.607 17.006 1.00 97.50 100 LEU A CA 1
ATOM 834 C C . LEU A 1 100 ? 4.194 -3.008 15.575 1.00 97.50 100 LEU A C 1
ATOM 836 O O . LEU A 1 100 ? 3.109 -2.686 15.095 1.00 97.50 100 LEU A O 1
ATOM 840 N N . ILE A 1 101 ? 5.090 -3.738 14.913 1.00 96.88 101 ILE A N 1
ATOM 841 C CA . ILE A 1 101 ? 4.933 -4.129 13.511 1.00 96.88 101 ILE A CA 1
ATOM 842 C C . ILE A 1 101 ? 3.778 -5.117 13.339 1.00 96.88 101 ILE A C 1
ATOM 844 O O . ILE A 1 101 ? 2.986 -4.969 12.407 1.00 96.88 101 ILE A O 1
ATOM 848 N N . HIS A 1 102 ? 3.629 -6.082 14.252 1.00 97.56 102 HIS A N 1
ATOM 849 C CA . HIS A 1 102 ? 2.465 -6.974 14.275 1.00 97.56 102 HIS A CA 1
ATOM 850 C C . HIS A 1 102 ? 1.164 -6.175 14.393 1.00 97.56 102 HIS A C 1
ATOM 852 O O . HIS A 1 102 ? 0.277 -6.288 13.550 1.00 97.56 102 HIS A O 1
ATOM 858 N N . THR A 1 103 ? 1.089 -5.274 15.375 1.00 98.25 103 THR A N 1
ATOM 859 C CA . THR A 1 103 ? -0.103 -4.449 15.613 1.00 98.25 103 THR A CA 1
ATOM 860 C C . THR A 1 103 ? -0.433 -3.543 14.437 1.00 98.25 103 THR A C 1
ATOM 862 O O . THR A 1 103 ? -1.593 -3.448 14.047 1.00 98.25 103 THR A O 1
ATOM 865 N N . TYR A 1 104 ? 0.572 -2.920 13.828 1.00 97.88 104 TYR A N 1
ATOM 866 C CA . TYR A 1 104 ? 0.408 -2.103 12.631 1.00 97.88 104 TYR A CA 1
ATOM 867 C C . TYR A 1 104 ? -0.193 -2.902 11.463 1.00 97.88 104 TYR A C 1
ATOM 869 O O . TYR A 1 104 ? -1.159 -2.456 10.840 1.00 97.88 104 TYR A O 1
ATOM 877 N N . ASN A 1 105 ? 0.312 -4.113 11.209 1.00 96.81 105 ASN A N 1
ATOM 878 C CA . ASN A 1 105 ? -0.201 -4.975 10.142 1.00 96.81 105 ASN A CA 1
ATOM 879 C C . ASN A 1 105 ? -1.650 -5.424 10.395 1.00 96.81 105 ASN A C 1
ATOM 881 O O . ASN A 1 105 ? -2.465 -5.398 9.470 1.00 96.81 105 ASN A O 1
ATOM 885 N N . GLU A 1 106 ? -1.992 -5.792 11.631 1.00 98.00 106 GLU A N 1
ATOM 886 C CA . GLU A 1 106 ? -3.366 -6.160 12.002 1.00 98.00 106 GLU A CA 1
ATOM 887 C C . GLU A 1 106 ? -4.330 -4.971 11.861 1.00 98.00 106 GLU A C 1
ATOM 889 O O . GLU A 1 106 ? -5.442 -5.120 11.347 1.00 98.00 106 GLU A O 1
ATOM 894 N N . VAL A 1 107 ? -3.901 -3.759 12.234 1.00 97.50 107 VAL A N 1
ATOM 895 C CA . VAL A 1 107 ? -4.724 -2.553 12.061 1.00 97.50 107 VAL A CA 1
ATOM 896 C C . VAL A 1 107 ? -4.923 -2.214 10.583 1.00 97.50 107 VAL A C 1
ATOM 898 O O . VAL A 1 107 ? -6.039 -1.862 10.204 1.00 97.50 107 VAL A O 1
ATOM 901 N N . ILE A 1 108 ? -3.909 -2.371 9.724 1.00 95.19 108 ILE A N 1
ATOM 902 C CA . ILE A 1 108 ? -4.072 -2.195 8.270 1.00 95.19 108 ILE A CA 1
ATOM 903 C C . ILE A 1 108 ? -5.163 -3.127 7.731 1.00 95.19 108 ILE A C 1
ATOM 905 O O . ILE A 1 108 ? -6.045 -2.684 6.990 1.00 95.19 108 ILE A O 1
ATOM 909 N N . GLN A 1 109 ? -5.128 -4.409 8.104 1.00 95.12 109 GLN A N 1
ATOM 910 C CA . GLN A 1 109 ? -6.135 -5.382 7.673 1.00 95.12 109 GLN A CA 1
ATOM 911 C C . GLN A 1 109 ? -7.531 -5.007 8.182 1.00 95.12 109 GLN A C 1
ATOM 913 O O . GLN A 1 109 ? -8.489 -4.982 7.407 1.00 95.12 109 GLN A O 1
ATOM 918 N N . PHE A 1 110 ? -7.636 -4.636 9.458 1.00 96.25 110 PHE A N 1
ATOM 919 C CA . PHE A 1 110 ? -8.880 -4.174 10.063 1.00 96.25 110 PHE A CA 1
ATOM 920 C C . PHE A 1 110 ? -9.451 -2.949 9.332 1.00 96.25 110 PHE A C 1
ATOM 922 O O . PHE A 1 110 ? -10.608 -2.958 8.913 1.00 96.25 110 PHE A O 1
ATOM 929 N N . VAL A 1 111 ? -8.638 -1.915 9.101 1.00 93.31 111 VAL A N 1
ATOM 930 C CA . VAL A 1 111 ? -9.047 -0.673 8.425 1.00 93.31 111 VAL A CA 1
ATOM 931 C C . VAL A 1 111 ? -9.526 -0.939 6.998 1.00 93.31 111 VAL A C 1
ATOM 933 O O . VAL A 1 111 ? -10.514 -0.342 6.569 1.00 93.31 111 VAL A O 1
ATOM 936 N N . LYS A 1 112 ? -8.888 -1.862 6.267 1.00 91.25 112 LYS A N 1
ATOM 937 C CA . LYS A 1 112 ? -9.343 -2.271 4.927 1.00 91.25 112 LYS A CA 1
ATOM 938 C C . LYS A 1 112 ? -10.764 -2.840 4.953 1.00 91.25 112 LYS A C 1
ATOM 940 O O . LYS A 1 112 ? -11.578 -2.463 4.112 1.00 91.25 112 LYS A O 1
ATOM 945 N N . ILE A 1 113 ? -11.086 -3.683 5.933 1.00 93.69 113 ILE A N 1
ATOM 946 C CA . ILE A 1 113 ? -12.440 -4.238 6.095 1.00 93.69 113 ILE A CA 1
ATOM 947 C C . ILE A 1 113 ? -13.432 -3.126 6.454 1.00 93.69 113 ILE A C 1
ATOM 949 O O . ILE A 1 113 ? -14.505 -3.032 5.861 1.00 93.69 113 ILE A O 1
ATOM 953 N N . ILE A 1 114 ? -13.076 -2.229 7.376 1.00 93.06 114 ILE A N 1
ATOM 954 C CA . ILE A 1 114 ? -13.968 -1.127 7.763 1.00 93.06 114 ILE A CA 1
ATOM 955 C C . ILE A 1 114 ? -14.248 -0.186 6.582 1.00 93.06 114 ILE A C 1
ATOM 957 O O . ILE A 1 114 ? -15.382 0.267 6.420 1.00 93.06 114 ILE A O 1
ATOM 961 N N . ARG A 1 115 ? -13.258 0.084 5.727 1.00 89.31 115 ARG A N 1
ATOM 962 C CA . ARG A 1 115 ? -13.450 0.868 4.496 1.00 89.31 115 ARG A CA 1
ATOM 963 C C . ARG A 1 115 ? -14.476 0.243 3.570 1.00 89.31 115 ARG A C 1
ATOM 965 O O . ARG A 1 115 ? -15.340 0.953 3.073 1.00 89.31 115 ARG A O 1
ATOM 972 N N . GLN A 1 116 ? -14.432 -1.075 3.391 1.00 89.50 116 GLN A N 1
ATOM 973 C CA . GLN A 1 116 ? -15.441 -1.791 2.607 1.00 89.50 116 GLN A CA 1
ATOM 974 C C . GLN A 1 116 ? -16.837 -1.651 3.227 1.00 89.50 116 GLN A C 1
ATOM 976 O O . GLN A 1 116 ? -17.821 -1.511 2.505 1.00 89.50 116 GLN A O 1
ATOM 981 N N . LEU A 1 117 ? -16.930 -1.630 4.560 1.00 89.31 117 LEU A N 1
ATOM 982 C CA . LEU A 1 117 ? -18.202 -1.426 5.249 1.00 89.31 117 LEU A CA 1
ATOM 983 C C . LEU A 1 117 ? -18.722 0.006 5.104 1.00 89.31 117 LEU A C 1
ATOM 985 O O . LEU A 1 117 ? -19.916 0.178 4.878 1.00 89.31 117 LEU A O 1
ATOM 989 N N . LEU A 1 118 ? -17.877 1.028 5.247 1.00 85.44 118 LEU A N 1
ATOM 990 C CA . LEU A 1 118 ? -18.293 2.437 5.244 1.00 85.44 118 LEU A CA 1
ATOM 991 C C . LEU A 1 118 ? -18.335 3.085 3.846 1.00 85.44 118 LEU A C 1
ATOM 993 O O . LEU A 1 118 ? -18.994 4.116 3.689 1.00 85.44 118 LEU A O 1
ATOM 997 N N . GLY A 1 119 ? -17.699 2.473 2.844 1.00 81.69 119 GLY A N 1
ATOM 998 C CA . GLY A 1 119 ? -17.600 2.975 1.472 1.00 81.69 119 GLY A CA 1
ATOM 999 C C . GLY A 1 119 ? -16.716 4.220 1.341 1.00 81.69 119 GLY A C 1
ATOM 1000 O O . GLY A 1 119 ? -15.953 4.563 2.246 1.00 81.69 119 GLY A O 1
ATOM 1001 N N . ASP A 1 120 ? -16.863 4.936 0.225 1.00 65.12 120 ASP A N 1
ATOM 1002 C CA . ASP A 1 120 ? -16.012 6.080 -0.161 1.00 65.12 120 ASP A CA 1
ATOM 1003 C C . ASP A 1 120 ? -16.029 7.247 0.842 1.00 65.12 120 ASP A C 1
ATOM 1005 O O . ASP A 1 120 ? -15.121 8.073 0.871 1.00 65.12 120 ASP A O 1
ATOM 1009 N N . ARG A 1 121 ? -17.035 7.309 1.725 1.00 65.38 121 ARG A N 1
ATOM 1010 C CA . ARG A 1 121 ? -17.114 8.327 2.786 1.00 65.38 121 ARG A CA 1
ATOM 1011 C C . ARG A 1 121 ? -16.231 8.028 4.002 1.00 65.38 121 ARG A C 1
ATOM 1013 O O . ARG A 1 121 ? -16.171 8.849 4.912 1.00 65.38 121 ARG A O 1
ATOM 1020 N N . TYR A 1 122 ? -15.526 6.892 4.026 1.00 68.81 122 TYR A N 1
ATOM 1021 C CA . TYR A 1 122 ? -14.698 6.469 5.160 1.00 68.81 122 TYR A CA 1
ATOM 1022 C C . TYR A 1 122 ? -13.707 7.546 5.623 1.00 68.81 122 TYR A C 1
ATOM 1024 O O . TYR A 1 122 ? -13.656 7.834 6.810 1.00 68.81 122 TYR A O 1
ATOM 1032 N N . GLN A 1 123 ? -12.925 8.160 4.731 1.00 64.31 123 GLN A N 1
ATOM 1033 C CA . GLN A 1 123 ? -11.856 9.073 5.168 1.00 64.31 123 GLN A CA 1
ATOM 1034 C C . GLN A 1 123 ? -12.365 10.454 5.609 1.00 64.31 123 GLN A C 1
ATOM 1036 O O . GLN A 1 123 ? -11.812 11.034 6.542 1.00 64.31 123 GLN A O 1
ATOM 1041 N N . ASN A 1 124 ? -13.430 10.955 4.981 1.00 67.00 124 ASN A N 1
ATOM 1042 C CA . ASN A 1 124 ? -13.929 12.317 5.208 1.00 67.00 124 ASN A CA 1
ATOM 1043 C C . ASN A 1 124 ? -14.817 12.438 6.454 1.00 67.00 124 ASN A C 1
ATOM 1045 O O . ASN A 1 124 ? -14.961 13.522 7.012 1.00 67.00 124 ASN A O 1
ATOM 1049 N N . ASP A 1 125 ? -15.383 11.322 6.914 1.00 75.69 125 ASP A N 1
ATOM 1050 C CA . ASP A 1 125 ? -16.394 11.309 7.969 1.00 75.69 125 ASP A CA 1
ATOM 1051 C C . ASP A 1 125 ? -15.850 10.896 9.353 1.00 75.69 125 ASP A C 1
ATOM 1053 O O . ASP A 1 125 ? -16.616 10.880 10.328 1.00 75.69 125 ASP A O 1
ATOM 1057 N N . LEU A 1 126 ? -14.568 10.521 9.454 1.00 82.31 126 LEU A N 1
ATOM 1058 C CA . LEU A 1 126 ? -13.935 10.082 10.703 1.00 82.31 126 LEU A CA 1
ATOM 1059 C C . LEU A 1 126 ? -13.235 11.233 11.425 1.00 82.31 126 LEU A C 1
ATOM 1061 O O . LEU A 1 126 ? -12.504 12.025 10.830 1.00 82.31 126 LEU A O 1
ATOM 1065 N N . ASN A 1 127 ? -13.411 11.276 12.743 1.00 86.88 127 ASN A N 1
ATOM 1066 C CA . ASN A 1 127 ? -12.606 12.130 13.612 1.00 86.88 127 ASN A CA 1
ATOM 1067 C C . ASN A 1 127 ? -11.326 11.406 14.074 1.00 86.88 127 ASN A C 1
ATOM 1069 O O . ASN A 1 127 ? -11.181 10.196 13.905 1.00 86.88 127 ASN A O 1
ATOM 1073 N N . ASP A 1 128 ? -10.419 12.139 14.720 1.00 84.75 128 ASP A N 1
ATOM 1074 C CA . ASP A 1 128 ? -9.125 11.602 15.171 1.00 84.75 128 ASP A CA 1
ATOM 1075 C C . ASP A 1 128 ? -9.255 10.459 16.186 1.00 84.75 128 ASP A C 1
ATOM 1077 O O . ASP A 1 128 ? -8.368 9.627 16.286 1.00 84.75 128 ASP A O 1
ATOM 1081 N N . LYS A 1 129 ? -10.372 10.377 16.921 1.00 88.44 129 LYS A N 1
ATOM 1082 C CA . LYS A 1 129 ? -10.636 9.294 17.885 1.00 88.44 129 LYS A CA 1
ATOM 1083 C C . LYS A 1 129 ? -11.182 8.027 17.226 1.00 88.44 129 LYS A C 1
ATOM 1085 O O . LYS A 1 129 ? -11.366 7.028 17.911 1.00 88.44 129 LYS A O 1
ATOM 1090 N N . GLN A 1 130 ? -11.490 8.078 15.935 1.00 91.81 130 GLN A N 1
ATOM 1091 C CA . GLN A 1 130 ? -12.007 6.962 15.142 1.00 91.81 130 GLN A CA 1
ATOM 1092 C C . GLN A 1 130 ? -10.983 6.478 14.110 1.00 91.81 130 GLN A C 1
ATOM 1094 O O . GLN A 1 130 ? -11.106 5.367 13.595 1.00 91.81 130 GLN A O 1
ATOM 1099 N N . ASP A 1 131 ? -9.971 7.295 13.812 1.00 91.81 131 ASP A N 1
ATOM 1100 C CA . ASP A 1 131 ? -8.880 6.948 12.913 1.00 91.81 131 ASP A CA 1
ATOM 1101 C C . ASP A 1 131 ? -7.791 6.167 13.660 1.00 91.81 131 ASP A C 1
ATOM 1103 O O . ASP A 1 131 ? -6.891 6.736 14.271 1.00 91.81 131 ASP A O 1
ATOM 1107 N N . LEU A 1 132 ? -7.848 4.835 13.599 1.00 95.19 132 LEU A N 1
ATOM 1108 C CA . LEU A 1 132 ? -6.824 3.985 14.214 1.00 95.19 132 LEU A CA 1
ATOM 1109 C C . LEU A 1 132 ? -5.427 4.226 13.615 1.00 95.19 132 LEU A C 1
ATOM 1111 O O . LEU A 1 132 ? -4.434 4.040 14.318 1.00 95.19 132 LEU A O 1
ATOM 1115 N N . MET A 1 133 ? -5.331 4.656 12.351 1.00 94.94 133 MET A N 1
ATOM 1116 C CA . MET A 1 133 ? -4.039 4.939 11.718 1.00 94.94 133 MET A CA 1
ATOM 1117 C C . MET A 1 133 ? -3.392 6.199 12.296 1.00 94.94 133 MET A C 1
ATOM 1119 O O . MET A 1 133 ? -2.165 6.274 12.345 1.00 94.94 133 MET A O 1
ATOM 1123 N N . ALA A 1 134 ? -4.191 7.134 12.825 1.00 93.81 134 ALA A N 1
ATOM 1124 C CA . ALA A 1 134 ? -3.689 8.318 13.517 1.00 93.81 134 ALA A CA 1
ATOM 1125 C C . ALA A 1 134 ? -2.834 7.974 14.741 1.00 93.81 134 ALA A C 1
ATOM 1127 O O . ALA A 1 134 ? -1.916 8.722 15.063 1.00 93.81 134 ALA A O 1
ATOM 1128 N N . VAL A 1 135 ? -3.075 6.829 15.392 1.00 96.50 135 VAL A N 1
ATOM 1129 C CA . VAL A 1 135 ? -2.251 6.386 16.526 1.00 96.50 135 VAL A CA 1
ATOM 1130 C C . VAL A 1 135 ? -0.814 6.107 16.086 1.00 96.50 135 VAL A C 1
ATOM 1132 O O . VAL A 1 135 ? 0.125 6.460 16.793 1.00 96.50 135 VAL A O 1
ATOM 1135 N N . PHE A 1 136 ? -0.629 5.514 14.906 1.00 97.00 136 PHE A N 1
ATOM 1136 C CA . PHE A 1 136 ? 0.700 5.227 14.361 1.00 97.00 136 PHE A CA 1
ATOM 1137 C C . PHE A 1 136 ? 1.364 6.437 13.713 1.00 97.00 136 PHE A C 1
ATOM 1139 O O . PHE A 1 136 ? 2.540 6.351 13.389 1.00 97.00 136 PHE A O 1
ATOM 1146 N N . ALA A 1 137 ? 0.636 7.539 13.519 1.00 94.25 137 ALA A N 1
ATOM 1147 C CA . ALA A 1 137 ? 1.205 8.794 13.042 1.00 94.25 137 ALA A CA 1
ATOM 1148 C C . ALA A 1 137 ? 1.969 9.557 14.141 1.00 94.25 137 ALA A C 1
ATOM 1150 O O . ALA A 1 137 ? 2.617 10.560 13.838 1.00 94.25 137 ALA A O 1
ATOM 1151 N N . ASP A 1 138 ? 1.919 9.089 15.397 1.00 94.75 138 ASP A N 1
ATOM 1152 C CA . ASP A 1 138 ? 2.837 9.537 16.445 1.00 94.75 138 ASP A CA 1
ATOM 1153 C C . ASP A 1 138 ? 4.288 9.438 15.961 1.00 94.75 138 ASP A C 1
ATOM 1155 O O . ASP A 1 138 ? 4.691 8.444 15.354 1.00 94.75 138 ASP A O 1
ATOM 1159 N N . GLN A 1 139 ? 5.075 10.477 16.239 1.00 93.62 139 GLN A N 1
ATOM 1160 C CA . GLN A 1 139 ? 6.410 10.621 15.674 1.00 93.62 139 GLN A CA 1
ATOM 1161 C C . GLN A 1 139 ? 7.309 9.421 15.992 1.00 93.62 139 GLN A C 1
ATOM 1163 O O . GLN A 1 139 ? 7.939 8.882 15.084 1.00 93.62 139 GLN A O 1
ATOM 1168 N N . VAL A 1 140 ? 7.340 8.978 17.252 1.00 94.44 140 VAL A N 1
ATOM 1169 C CA . VAL A 1 140 ? 8.253 7.916 17.699 1.00 94.44 140 VAL A CA 1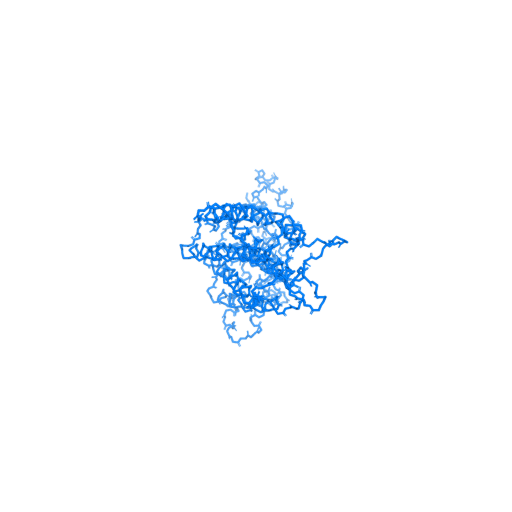
ATOM 1170 C C . VAL A 1 140 ? 7.858 6.576 17.084 1.00 94.44 140 VAL A C 1
ATOM 1172 O O . VAL A 1 140 ? 8.709 5.818 16.616 1.00 94.44 140 VAL A O 1
ATOM 1175 N N . LEU A 1 141 ? 6.556 6.284 17.056 1.00 96.38 141 LEU A N 1
ATOM 1176 C CA . LEU A 1 141 ? 6.044 5.044 16.477 1.00 96.38 141 LEU A CA 1
ATOM 1177 C C . LEU A 1 141 ? 6.263 5.008 14.968 1.00 96.38 141 LEU A C 1
ATOM 1179 O O . LEU A 1 141 ? 6.751 4.003 14.445 1.00 96.38 141 LEU A O 1
ATOM 1183 N N . PHE A 1 142 ? 5.939 6.100 14.271 1.00 96.69 142 PHE A N 1
ATOM 1184 C CA . PHE A 1 142 ? 6.083 6.143 12.825 1.00 96.69 142 PHE A CA 1
ATOM 1185 C C . PHE A 1 142 ? 7.545 6.085 12.401 1.00 96.69 142 PHE A C 1
ATOM 1187 O O . PHE A 1 142 ? 7.852 5.384 11.448 1.00 96.69 142 PHE A O 1
ATOM 1194 N N . GLU A 1 143 ? 8.456 6.784 13.084 1.00 95.44 143 GLU A N 1
ATOM 1195 C CA . GLU A 1 143 ? 9.891 6.703 12.781 1.00 95.44 143 GLU A CA 1
ATOM 1196 C C . GLU A 1 143 ? 10.387 5.254 12.835 1.00 95.44 143 GLU A C 1
ATOM 1198 O O . GLU A 1 143 ? 11.143 4.823 11.960 1.00 95.44 143 GLU A O 1
ATOM 1203 N N . ARG A 1 144 ? 9.900 4.467 13.804 1.00 95.81 144 ARG A N 1
ATOM 1204 C CA . ARG A 1 144 ? 10.246 3.049 13.890 1.00 95.81 144 ARG A CA 1
ATOM 1205 C C . ARG A 1 144 ? 9.609 2.215 12.781 1.00 95.81 144 ARG A C 1
ATOM 1207 O O . ARG A 1 144 ? 10.299 1.395 12.179 1.00 95.81 144 ARG A O 1
ATOM 1214 N N . ILE A 1 145 ? 8.324 2.427 12.490 1.00 96.75 145 ILE A N 1
ATOM 1215 C CA . ILE A 1 145 ? 7.623 1.749 11.385 1.00 96.75 145 ILE A CA 1
ATOM 1216 C C . ILE A 1 145 ? 8.321 2.041 10.056 1.00 96.75 145 ILE A C 1
ATOM 1218 O O . ILE A 1 145 ? 8.621 1.113 9.311 1.00 96.75 145 ILE A O 1
ATOM 1222 N N . ASP A 1 146 ? 8.620 3.311 9.784 1.00 96.06 146 ASP A N 1
ATOM 1223 C CA . ASP A 1 146 ? 9.313 3.761 8.579 1.00 96.06 146 ASP A CA 1
ATOM 1224 C C . ASP A 1 146 ? 10.673 3.069 8.461 1.00 96.06 146 ASP A C 1
ATOM 1226 O O . ASP A 1 146 ? 10.968 2.459 7.434 1.00 96.06 146 ASP A O 1
ATOM 1230 N N . GLN A 1 147 ? 11.471 3.051 9.534 1.00 95.75 147 GLN A N 1
ATOM 1231 C CA . GLN A 1 147 ? 12.756 2.354 9.539 1.00 95.75 147 GLN A CA 1
ATOM 1232 C C . GLN A 1 147 ? 12.616 0.869 9.166 1.00 95.75 147 GLN A C 1
ATOM 1234 O O . GLN A 1 147 ? 13.332 0.393 8.277 1.00 95.75 147 GLN A O 1
ATOM 1239 N N . VAL A 1 148 ? 11.699 0.143 9.811 1.00 95.31 148 VAL A N 1
ATOM 1240 C CA . VAL A 1 148 ? 11.479 -1.284 9.533 1.00 95.31 148 VAL A CA 1
ATOM 1241 C C . VAL A 1 148 ? 11.003 -1.493 8.096 1.00 95.31 148 VAL A C 1
ATOM 1243 O O . VAL A 1 148 ? 11.513 -2.374 7.401 1.00 95.31 148 VAL A O 1
ATOM 1246 N N . GLU A 1 149 ? 10.081 -0.661 7.612 1.00 95.88 149 GLU A N 1
ATOM 1247 C CA . GLU A 1 149 ? 9.557 -0.732 6.247 1.00 95.88 149 GLU A CA 1
ATOM 1248 C C . GLU A 1 149 ? 10.675 -0.497 5.214 1.00 95.88 149 GLU A C 1
ATOM 1250 O O . GLU A 1 149 ? 10.773 -1.220 4.216 1.00 95.88 149 GLU A O 1
ATOM 1255 N N . TRP A 1 150 ? 11.586 0.448 5.477 1.00 96.88 150 TRP A N 1
ATOM 1256 C CA . TRP A 1 150 ? 12.778 0.691 4.663 1.00 96.88 150 TRP A CA 1
ATOM 1257 C C . TRP A 1 150 ? 13.739 -0.497 4.659 1.00 96.88 150 TRP A C 1
ATOM 1259 O O . TRP A 1 150 ? 14.266 -0.859 3.600 1.00 96.88 150 TRP A O 1
ATOM 1269 N N . GLU A 1 151 ? 14.029 -1.077 5.821 1.00 95.88 151 GLU A N 1
ATOM 1270 C CA . GLU A 1 151 ? 14.945 -2.212 5.954 1.00 95.88 151 GLU A CA 1
ATOM 1271 C C . GLU A 1 151 ? 14.392 -3.457 5.260 1.00 95.88 151 GLU A C 1
ATOM 1273 O O . GLU A 1 151 ? 15.089 -4.062 4.432 1.00 95.88 151 GLU A O 1
ATOM 1278 N N . TYR A 1 152 ? 13.120 -3.773 5.512 1.00 95.56 152 TYR A N 1
ATOM 1279 C CA . TYR A 1 152 ? 12.388 -4.843 4.843 1.00 95.56 152 TYR A CA 1
ATOM 1280 C C . TYR A 1 152 ? 12.376 -4.632 3.329 1.00 95.56 152 TYR A C 1
ATOM 1282 O O . TYR A 1 152 ? 12.773 -5.514 2.567 1.00 95.56 152 TYR A O 1
ATOM 1290 N N . SER A 1 153 ? 12.031 -3.425 2.878 1.00 95.81 153 SER A N 1
ATOM 1291 C CA . SER A 1 153 ? 11.940 -3.115 1.456 1.00 95.81 153 SER A CA 1
ATOM 1292 C C . SER A 1 153 ? 13.280 -3.208 0.728 1.00 95.81 153 SER A C 1
ATOM 1294 O O . SER A 1 153 ? 13.348 -3.707 -0.398 1.00 95.81 153 SER A O 1
ATOM 1296 N N . LYS A 1 154 ? 14.371 -2.760 1.361 1.00 94.75 154 LYS A N 1
ATOM 1297 C CA . LYS A 1 154 ? 15.731 -2.909 0.818 1.00 94.75 154 LYS A CA 1
ATOM 1298 C C . LYS A 1 154 ? 16.147 -4.376 0.769 1.00 94.75 154 LYS A C 1
ATOM 1300 O O . LYS A 1 154 ? 16.798 -4.784 -0.191 1.00 94.75 154 LYS A O 1
ATOM 1305 N N . LYS A 1 155 ? 15.818 -5.162 1.798 1.00 96.00 155 LYS A N 1
ATOM 1306 C CA . LYS A 1 155 ? 16.092 -6.603 1.830 1.00 96.00 155 LYS A CA 1
ATOM 1307 C C . LYS A 1 155 ? 15.347 -7.320 0.704 1.00 96.00 155 LYS A C 1
ATOM 1309 O O . LYS A 1 155 ? 16.002 -7.977 -0.097 1.00 96.00 155 LYS A O 1
ATOM 1314 N N . ASN A 1 156 ? 14.044 -7.091 0.572 1.00 95.75 156 ASN A N 1
ATOM 1315 C CA . ASN A 1 156 ? 13.230 -7.701 -0.474 1.00 95.75 156 ASN A CA 1
ATOM 1316 C C . ASN A 1 156 ? 13.713 -7.306 -1.880 1.00 95.75 156 ASN A C 1
ATOM 1318 O O . ASN A 1 156 ? 13.869 -8.160 -2.746 1.00 95.75 156 ASN A O 1
ATOM 1322 N N . LEU A 1 157 ? 14.074 -6.034 -2.104 1.00 93.62 157 LEU A N 1
ATOM 1323 C CA . LEU A 1 157 ? 14.652 -5.607 -3.383 1.00 93.62 157 LEU A CA 1
ATOM 1324 C C . LEU A 1 157 ? 15.988 -6.309 -3.686 1.00 93.62 157 LEU A C 1
ATOM 1326 O O . LEU A 1 157 ? 16.261 -6.656 -4.837 1.00 93.62 157 LEU A O 1
ATOM 1330 N N . ARG A 1 158 ? 16.834 -6.536 -2.673 1.00 93.50 158 ARG A N 1
ATOM 1331 C CA . ARG A 1 158 ? 18.070 -7.314 -2.848 1.00 93.50 158 ARG A CA 1
ATOM 1332 C C . ARG A 1 158 ? 17.757 -8.746 -3.258 1.00 93.50 158 ARG A C 1
ATOM 1334 O O . ARG A 1 158 ? 18.349 -9.208 -4.219 1.00 93.50 158 ARG A O 1
ATOM 1341 N N . GLU A 1 159 ? 16.796 -9.395 -2.611 1.00 93.62 159 GLU A N 1
ATOM 1342 C CA . GLU A 1 159 ? 16.371 -10.757 -2.960 1.00 93.62 159 GLU A CA 1
ATOM 1343 C C . GLU A 1 159 ? 15.803 -10.834 -4.385 1.00 93.62 159 GLU A C 1
ATOM 1345 O O . GLU A 1 159 ? 16.140 -11.736 -5.151 1.00 93.62 159 GLU A O 1
ATOM 1350 N N . ILE A 1 160 ? 15.003 -9.843 -4.789 1.00 89.69 160 ILE A N 1
ATOM 1351 C CA . ILE A 1 160 ? 14.484 -9.718 -6.158 1.00 89.69 160 ILE A CA 1
ATOM 1352 C C . ILE A 1 160 ? 15.625 -9.595 -7.180 1.00 89.69 160 ILE A C 1
ATOM 1354 O O . ILE A 1 160 ? 15.590 -10.230 -8.235 1.00 89.69 160 ILE A O 1
ATOM 1358 N N . THR A 1 161 ? 16.628 -8.767 -6.882 1.00 87.19 161 THR A N 1
ATOM 1359 C CA . THR A 1 161 ? 17.729 -8.452 -7.810 1.00 87.19 161 THR A CA 1
ATOM 1360 C C . THR A 1 161 ? 18.849 -9.494 -7.812 1.00 87.19 161 THR A C 1
ATOM 1362 O O . THR A 1 161 ? 19.554 -9.609 -8.815 1.00 87.19 161 THR A O 1
ATOM 1365 N N . SER A 1 162 ? 19.000 -10.281 -6.743 1.00 87.69 162 SER A N 1
ATOM 1366 C CA . SER A 1 162 ? 19.974 -11.373 -6.647 1.00 87.69 162 SER A CA 1
ATOM 1367 C C . SER A 1 162 ? 19.441 -12.718 -7.136 1.00 87.69 162 SER A C 1
ATOM 1369 O O . SER A 1 162 ? 20.245 -13.591 -7.434 1.00 87.69 162 SER A O 1
ATOM 1371 N N . CYS A 1 163 ? 18.121 -12.890 -7.255 1.00 84.00 163 CYS A N 1
ATOM 1372 C CA . CYS A 1 163 ? 17.510 -14.138 -7.712 1.00 84.00 163 CYS A CA 1
ATOM 1373 C C . CYS A 1 163 ? 18.017 -14.556 -9.107 1.00 84.00 163 CYS A C 1
ATOM 1375 O O . CYS A 1 163 ? 18.142 -13.716 -10.000 1.00 84.00 163 CYS A O 1
ATOM 1377 N N . ASP A 1 164 ? 18.285 -15.845 -9.315 1.00 81.50 164 ASP A N 1
ATOM 1378 C CA . ASP A 1 164 ? 18.810 -16.353 -10.591 1.00 81.50 164 ASP A CA 1
ATOM 1379 C C . ASP A 1 164 ? 17.756 -16.293 -11.708 1.00 81.50 164 ASP A C 1
ATOM 1381 O O . ASP A 1 164 ? 18.027 -15.808 -12.806 1.00 81.50 164 ASP A O 1
ATOM 1385 N N . SER A 1 165 ? 16.504 -16.630 -11.384 1.00 82.12 165 SER A N 1
ATOM 1386 C CA . SER A 1 165 ? 15.346 -16.576 -12.293 1.00 82.12 165 SER A CA 1
ATOM 1387 C C . SER A 1 165 ? 14.783 -15.164 -12.507 1.00 82.12 165 SER A C 1
ATOM 1389 O O . SER A 1 165 ? 13.697 -14.984 -13.058 1.00 82.12 165 SER A O 1
ATOM 1391 N N . ARG A 1 166 ? 15.494 -14.118 -12.072 1.00 84.88 166 ARG A N 1
ATOM 1392 C CA . ARG A 1 166 ? 15.008 -12.725 -12.095 1.00 84.88 166 ARG A CA 1
ATOM 1393 C C . ARG A 1 166 ? 14.633 -12.221 -13.487 1.00 84.88 166 ARG A C 1
ATOM 1395 O O . ARG A 1 166 ? 13.704 -11.429 -13.623 1.00 84.88 166 ARG A O 1
ATOM 1402 N N . TRP A 1 167 ? 15.361 -12.675 -14.504 1.00 81.88 167 TRP A N 1
ATOM 1403 C CA . TRP A 1 167 ? 15.129 -12.306 -15.896 1.00 81.88 167 TRP A CA 1
ATOM 1404 C C . TRP A 1 167 ? 14.210 -13.282 -16.610 1.00 81.88 167 TRP A C 1
ATOM 1406 O O . TRP A 1 167 ? 14.006 -13.115 -17.801 1.00 81.88 167 TRP A O 1
ATOM 1416 N N . GLU A 1 168 ? 13.700 -14.322 -15.963 1.00 79.69 168 GLU A N 1
ATOM 1417 C CA . GLU A 1 168 ? 12.726 -15.199 -16.606 1.00 79.69 168 GLU A CA 1
ATOM 1418 C C . GLU A 1 168 ? 11.391 -14.463 -16.749 1.00 79.69 168 GLU A C 1
ATOM 1420 O O . GLU A 1 168 ? 11.023 -13.696 -15.851 1.00 79.69 168 GLU A O 1
ATOM 1425 N N . PRO A 1 169 ? 10.665 -14.655 -17.862 1.00 75.56 169 PRO A N 1
ATOM 1426 C CA . PRO A 1 169 ? 9.303 -14.155 -17.969 1.00 75.56 169 PRO A CA 1
ATOM 1427 C C . PRO A 1 169 ? 8.435 -14.809 -16.890 1.00 75.56 169 PRO A C 1
ATOM 1429 O O . PRO A 1 169 ? 8.613 -15.985 -16.559 1.00 75.56 169 PRO A O 1
ATOM 1432 N N . VAL A 1 170 ? 7.484 -14.059 -16.337 1.00 73.06 170 VAL A N 1
ATOM 1433 C CA . VAL A 1 170 ? 6.429 -14.665 -15.514 1.00 73.06 170 VAL A CA 1
ATOM 1434 C C . VAL A 1 170 ? 5.629 -15.610 -16.410 1.00 73.06 170 VAL A C 1
ATOM 1436 O O . VAL A 1 170 ? 5.147 -15.188 -17.451 1.00 73.06 170 VAL A O 1
ATOM 1439 N N . LEU A 1 171 ? 5.502 -16.887 -16.053 1.00 65.50 171 LEU A N 1
ATOM 1440 C CA . LEU A 1 171 ? 4.698 -17.850 -16.810 1.00 65.50 171 LEU A CA 1
ATOM 1441 C C . LEU A 1 171 ? 3.327 -17.984 -16.138 1.00 65.50 171 LEU A C 1
ATOM 1443 O O . LEU A 1 171 ? 3.250 -18.181 -14.929 1.00 65.50 171 LEU A O 1
ATOM 1447 N N . GLU A 1 172 ? 2.255 -17.902 -16.924 1.00 53.69 172 GLU A N 1
ATOM 1448 C CA . GLU A 1 172 ? 0.901 -18.281 -16.494 1.00 53.69 172 GLU A CA 1
ATOM 1449 C C . GLU A 1 172 ? 0.347 -19.233 -17.558 1.00 53.69 172 GLU A C 1
ATOM 1451 O O . GLU A 1 172 ? 0.234 -18.830 -18.719 1.00 53.69 172 GLU A O 1
ATOM 1456 N N . GLY A 1 173 ? 0.035 -20.474 -17.166 1.00 53.75 173 GLY A N 1
ATOM 1457 C CA . GLY A 1 173 ? -0.507 -21.520 -18.044 1.00 53.75 173 GLY A CA 1
ATOM 1458 C C . GLY A 1 173 ? 0.489 -22.123 -19.051 1.00 53.75 173 GLY A C 1
ATOM 1459 O O . GLY A 1 173 ? 1.690 -21.874 -18.978 1.00 53.75 173 GLY A O 1
ATOM 1460 N N . ASP A 1 174 ? -0.037 -22.902 -20.005 1.00 41.88 174 ASP A N 1
ATOM 1461 C CA . ASP A 1 174 ? 0.726 -23.629 -21.044 1.00 41.88 174 ASP A CA 1
ATOM 1462 C C . ASP A 1 174 ? 1.243 -22.734 -22.194 1.00 41.88 174 ASP A C 1
ATOM 1464 O O . ASP A 1 174 ? 1.852 -23.218 -23.149 1.00 41.88 174 ASP A O 1
ATOM 1468 N N . TYR A 1 175 ? 1.026 -21.416 -22.125 1.00 46.09 175 TYR A N 1
ATOM 1469 C CA . TYR A 1 175 ? 1.475 -20.467 -23.144 1.00 46.09 175 TYR A CA 1
ATOM 1470 C C . TYR A 1 175 ? 2.773 -19.776 -22.712 1.00 46.09 175 TYR A C 1
ATOM 1472 O O . TYR A 1 175 ? 2.789 -18.930 -21.811 1.00 46.09 175 TYR A O 1
ATOM 1480 N N . VAL A 1 176 ? 3.870 -20.108 -23.401 1.00 48.34 176 VAL A N 1
ATOM 1481 C CA . VAL A 1 176 ? 5.157 -19.408 -23.292 1.00 48.34 176 VAL A CA 1
ATOM 1482 C C . VAL A 1 176 ? 5.047 -18.082 -24.037 1.00 48.34 176 VAL A C 1
ATOM 1484 O O . VAL A 1 176 ? 5.434 -17.944 -25.194 1.00 48.34 176 VAL A O 1
ATOM 1487 N N . ASP A 1 177 ? 4.456 -17.098 -23.374 1.00 53.91 177 ASP A N 1
ATOM 1488 C CA . ASP A 1 177 ? 4.415 -15.739 -23.883 1.00 53.91 177 ASP A CA 1
ATOM 1489 C C . ASP A 1 177 ? 5.750 -15.031 -23.566 1.00 53.91 177 ASP A C 1
ATOM 1491 O O . ASP A 1 177 ? 6.012 -14.600 -22.438 1.00 53.91 177 ASP A O 1
ATOM 1495 N N . HIS A 1 178 ? 6.615 -14.925 -24.578 1.00 46.59 178 HIS A N 1
ATOM 1496 C CA . HIS A 1 178 ? 7.891 -14.206 -24.505 1.00 46.59 178 HIS A CA 1
ATOM 1497 C C . HIS A 1 178 ? 7.735 -12.675 -24.346 1.00 46.59 178 HIS A C 1
ATOM 1499 O O . HIS A 1 178 ? 8.733 -11.989 -24.114 1.00 46.59 178 HIS A O 1
ATOM 1505 N N . TYR A 1 179 ? 6.510 -12.138 -24.415 1.00 54.47 179 TYR A N 1
ATOM 1506 C CA . TYR A 1 179 ? 6.166 -10.726 -24.205 1.00 54.47 179 TYR A CA 1
ATOM 1507 C C . TYR A 1 179 ? 5.936 -10.373 -22.725 1.00 54.47 179 TYR A C 1
ATOM 1509 O O . TYR A 1 179 ? 5.721 -9.203 -22.395 1.00 54.47 179 TYR A O 1
ATOM 1517 N N . LYS A 1 180 ? 5.991 -11.357 -21.817 1.00 67.75 180 LYS A N 1
ATOM 1518 C CA . LYS A 1 180 ? 5.715 -11.148 -20.392 1.00 67.75 180 LYS A CA 1
ATOM 1519 C C . LYS A 1 180 ? 6.838 -10.411 -19.665 1.00 67.75 180 LYS A C 1
ATOM 1521 O O . LYS A 1 180 ? 8.028 -10.541 -19.965 1.00 67.75 180 LYS A O 1
ATOM 1526 N N . ILE A 1 181 ? 6.429 -9.622 -18.673 1.00 75.69 181 ILE A N 1
ATOM 1527 C CA . ILE A 1 181 ? 7.333 -8.869 -17.806 1.00 75.69 181 ILE A CA 1
ATOM 1528 C C . ILE A 1 181 ? 8.327 -9.816 -17.109 1.00 75.69 181 ILE A C 1
ATOM 1530 O O . ILE A 1 181 ? 7.966 -10.946 -16.758 1.00 75.69 181 ILE A O 1
ATOM 1534 N N . PRO A 1 182 ? 9.580 -9.384 -16.881 1.00 83.38 182 PRO A N 1
ATOM 1535 C CA . PRO A 1 182 ? 10.526 -10.173 -16.102 1.00 83.38 182 PRO A CA 1
ATOM 1536 C C . PRO A 1 182 ? 10.013 -10.408 -14.679 1.00 83.38 182 PRO A C 1
ATOM 1538 O O . PRO A 1 182 ? 9.443 -9.503 -14.064 1.00 83.38 182 PRO A O 1
ATOM 1541 N N . ARG A 1 183 ? 10.305 -11.580 -14.108 1.00 85.19 183 ARG A N 1
ATOM 1542 C CA . ARG A 1 183 ? 9.943 -11.945 -12.729 1.00 85.19 183 ARG A CA 1
ATOM 1543 C C . ARG A 1 183 ? 10.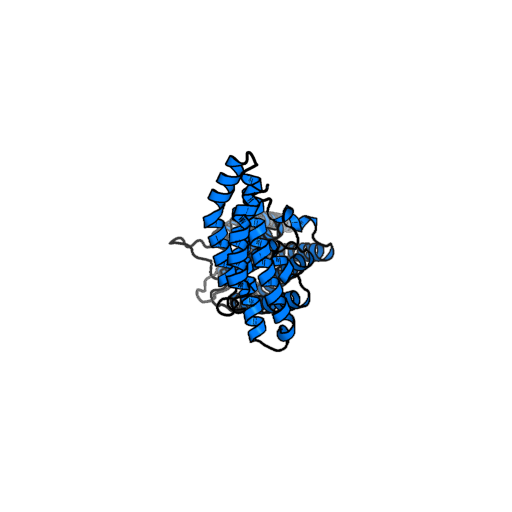418 -10.917 -11.701 1.00 85.19 183 ARG A C 1
ATOM 1545 O O . ARG A 1 183 ? 9.745 -10.694 -10.699 1.00 85.19 183 ARG A O 1
ATOM 1552 N N . CYS A 1 184 ? 11.566 -10.274 -11.927 1.00 86.88 184 CYS A N 1
ATOM 1553 C CA . CYS A 1 184 ? 12.032 -9.217 -11.033 1.00 86.88 184 CYS A CA 1
ATOM 1554 C C . CYS A 1 184 ? 11.149 -7.972 -11.049 1.00 86.88 184 CYS A C 1
ATOM 1556 O O . CYS A 1 184 ? 10.949 -7.369 -9.999 1.00 86.88 184 CYS A O 1
ATOM 1558 N N . VAL A 1 185 ? 10.609 -7.607 -12.212 1.00 87.25 185 VAL A N 1
ATOM 1559 C CA . VAL A 1 185 ? 9.686 -6.481 -12.355 1.00 87.25 185 VAL A CA 1
ATOM 1560 C C . VAL A 1 185 ? 8.364 -6.829 -11.687 1.00 87.25 185 VAL A C 1
ATOM 1562 O O . VAL A 1 185 ? 7.894 -6.055 -10.867 1.00 87.25 185 VAL A O 1
ATOM 1565 N N . ASP A 1 186 ? 7.820 -8.015 -11.941 1.00 87.50 186 ASP A N 1
ATOM 1566 C CA . ASP A 1 186 ? 6.588 -8.483 -11.298 1.00 87.50 186 ASP A CA 1
ATOM 1567 C C . ASP A 1 186 ? 6.673 -8.473 -9.760 1.00 87.50 186 ASP A C 1
ATOM 1569 O O . ASP A 1 186 ? 5.905 -7.784 -9.084 1.00 87.50 186 ASP A O 1
ATOM 1573 N N . ARG A 1 187 ? 7.689 -9.135 -9.189 1.00 91.56 187 ARG A N 1
ATOM 1574 C CA . ARG A 1 187 ? 7.904 -9.155 -7.731 1.00 91.56 187 ARG A CA 1
ATOM 1575 C C . ARG A 1 187 ? 8.120 -7.762 -7.149 1.00 91.56 187 ARG A C 1
ATOM 1577 O O . ARG A 1 187 ? 7.666 -7.477 -6.042 1.00 91.56 187 ARG A O 1
ATOM 1584 N N . PHE A 1 188 ? 8.812 -6.895 -7.884 1.00 91.62 188 PHE A N 1
ATOM 1585 C CA . PHE A 1 188 ? 8.988 -5.506 -7.485 1.00 91.62 188 PHE A CA 1
ATOM 1586 C C . PHE A 1 188 ? 7.652 -4.762 -7.436 1.00 91.62 188 PHE A C 1
ATOM 1588 O O . PHE A 1 188 ? 7.399 -4.024 -6.489 1.00 91.62 188 PHE A O 1
ATOM 1595 N N . LEU A 1 189 ? 6.764 -4.983 -8.403 1.00 88.62 189 LEU A N 1
ATOM 1596 C CA . LEU A 1 189 ? 5.448 -4.351 -8.419 1.00 88.62 189 LEU A CA 1
ATOM 1597 C C . LEU A 1 189 ? 4.548 -4.849 -7.292 1.00 88.62 189 LEU A C 1
ATOM 1599 O O . LEU A 1 189 ? 3.839 -4.040 -6.701 1.00 88.62 189 LEU A O 1
ATOM 1603 N N . LEU A 1 190 ? 4.620 -6.133 -6.930 1.00 90.75 190 LEU A N 1
ATOM 1604 C CA . LEU A 1 190 ? 3.942 -6.645 -5.734 1.00 90.75 190 LEU A CA 1
ATOM 1605 C C . LEU A 1 190 ? 4.424 -5.927 -4.467 1.00 90.75 190 LEU A C 1
ATOM 1607 O O . LEU A 1 190 ? 3.611 -5.553 -3.620 1.00 90.75 190 LEU A O 1
ATOM 1611 N N . GLN A 1 191 ? 5.731 -5.667 -4.359 1.00 93.75 191 GLN A N 1
ATOM 1612 C CA . GLN A 1 191 ? 6.284 -4.878 -3.260 1.00 93.75 191 GLN A CA 1
ATOM 1613 C C . GLN A 1 191 ? 5.770 -3.430 -3.279 1.00 93.75 191 GLN A C 1
ATOM 1615 O O . GLN A 1 191 ? 5.311 -2.939 -2.249 1.00 93.75 191 GLN A O 1
ATOM 1620 N N . ILE A 1 192 ? 5.807 -2.750 -4.430 1.00 90.88 192 ILE A N 1
ATOM 1621 C CA . ILE A 1 192 ? 5.308 -1.372 -4.555 1.00 90.88 192 ILE A CA 1
ATOM 1622 C C . ILE A 1 192 ? 3.819 -1.295 -4.214 1.00 90.88 192 ILE A C 1
ATOM 1624 O O . ILE A 1 192 ? 3.429 -0.411 -3.455 1.00 90.88 192 ILE A O 1
ATOM 1628 N N . ARG A 1 193 ? 3.012 -2.249 -4.690 1.00 89.25 193 ARG A N 1
ATOM 1629 C CA . ARG A 1 193 ? 1.584 -2.352 -4.374 1.00 89.25 193 ARG A CA 1
ATOM 1630 C C . ARG A 1 193 ? 1.348 -2.530 -2.879 1.00 89.25 193 ARG A C 1
ATOM 1632 O O . ARG A 1 193 ? 0.495 -1.852 -2.320 1.00 89.25 193 ARG A O 1
ATOM 1639 N N . SER A 1 194 ? 2.131 -3.383 -2.219 1.00 91.62 194 SER A N 1
ATOM 1640 C CA . SER A 1 194 ? 2.048 -3.557 -0.766 1.00 91.62 194 SER A CA 1
ATOM 1641 C C . SER A 1 194 ? 2.321 -2.244 -0.015 1.00 91.62 194 SER A C 1
ATOM 1643 O O . SER A 1 194 ? 1.657 -1.953 0.978 1.00 91.62 194 SER A O 1
ATOM 1645 N N . ILE A 1 195 ? 3.255 -1.416 -0.496 1.00 92.75 195 ILE A N 1
ATOM 1646 C CA . ILE A 1 195 ? 3.513 -0.089 0.085 1.00 92.75 195 ILE A CA 1
ATOM 1647 C C . ILE A 1 195 ? 2.370 0.887 -0.241 1.00 92.75 195 ILE A C 1
ATOM 1649 O O . ILE A 1 195 ? 1.928 1.603 0.653 1.00 92.75 195 ILE A O 1
ATOM 1653 N N . SER A 1 196 ? 1.831 0.882 -1.466 1.00 89.56 196 SER A N 1
ATOM 1654 C CA . SER A 1 196 ? 0.673 1.717 -1.837 1.00 89.56 196 SER A CA 1
ATOM 1655 C C . SER A 1 196 ? -0.534 1.433 -0.952 1.00 89.56 196 SER A C 1
ATOM 1657 O O . SER A 1 196 ? -1.164 2.357 -0.456 1.00 89.56 196 SER A O 1
ATOM 1659 N N . GLU A 1 197 ? -0.802 0.164 -0.652 1.00 88.19 197 GLU A N 1
ATOM 1660 C CA . GLU A 1 197 ? -1.885 -0.206 0.259 1.00 88.19 197 GLU A CA 1
ATOM 1661 C C . GLU A 1 197 ? -1.707 0.392 1.666 1.00 88.19 197 GLU A C 1
ATOM 1663 O O . GLU A 1 197 ? -2.697 0.691 2.330 1.00 88.19 197 GLU A O 1
ATOM 1668 N N . ARG A 1 198 ? -0.461 0.590 2.122 1.00 91.75 198 ARG A N 1
ATOM 1669 C CA . ARG A 1 198 ? -0.160 1.279 3.389 1.00 91.75 198 ARG A CA 1
ATOM 1670 C C . ARG A 1 198 ? -0.347 2.789 3.270 1.00 91.75 198 ARG A C 1
ATOM 1672 O O . ARG A 1 198 ? -0.923 3.390 4.173 1.00 91.75 198 ARG A O 1
ATOM 1679 N N . VAL A 1 199 ? 0.096 3.394 2.163 1.00 90.00 199 VAL A N 1
ATOM 1680 C CA . VAL A 1 199 ? -0.132 4.821 1.857 1.00 90.00 199 VAL A CA 1
ATOM 1681 C C . VAL A 1 199 ? -1.623 5.133 1.915 1.00 90.00 199 VAL A C 1
ATOM 1683 O O . VAL A 1 199 ? -2.032 6.089 2.573 1.00 90.00 199 VAL A O 1
ATOM 1686 N N . ASP A 1 200 ? -2.436 4.284 1.289 1.00 86.31 200 ASP A N 1
ATOM 1687 C CA . ASP A 1 200 ? -3.877 4.466 1.243 1.00 86.31 200 ASP A CA 1
ATOM 1688 C C . ASP A 1 200 ? -4.491 4.414 2.638 1.00 86.31 200 ASP A C 1
ATOM 1690 O O . ASP A 1 200 ? -5.497 5.083 2.866 1.00 86.31 200 ASP A O 1
ATOM 1694 N N . CYS A 1 201 ? -3.933 3.635 3.573 1.00 88.88 201 CYS A N 1
ATOM 1695 C CA . CYS A 1 201 ? -4.439 3.493 4.940 1.00 88.88 201 CYS A CA 1
ATOM 1696 C C . CYS A 1 201 ? -4.343 4.786 5.763 1.00 88.88 201 CYS A C 1
ATOM 1698 O O . CYS A 1 201 ? -5.279 5.078 6.508 1.00 88.88 201 CYS A O 1
ATOM 1700 N N . PHE A 1 202 ? -3.281 5.575 5.609 1.00 89.75 202 PHE A N 1
ATOM 1701 C CA . PHE A 1 202 ? -3.105 6.814 6.371 1.00 89.75 202 PHE A CA 1
ATOM 1702 C C . PHE A 1 202 ? -4.022 7.942 5.888 1.00 89.75 202 PHE A C 1
ATOM 1704 O O . PHE A 1 202 ? -4.360 8.021 4.709 1.00 89.75 202 PHE A O 1
ATOM 1711 N N . ARG A 1 203 ? -4.386 8.862 6.789 1.00 86.19 203 ARG A N 1
ATOM 1712 C CA . ARG A 1 203 ? -4.959 10.172 6.425 1.00 86.19 203 ARG A CA 1
ATOM 1713 C C . ARG A 1 203 ? -3.888 11.265 6.433 1.00 86.19 203 ARG A C 1
ATOM 1715 O O . ARG A 1 203 ? -3.932 12.183 5.625 1.00 86.19 203 ARG A O 1
ATOM 1722 N N . GLN A 1 204 ? -2.918 11.138 7.333 1.00 87.50 204 GLN A N 1
ATOM 1723 C CA . GLN A 1 204 ? -1.849 12.092 7.604 1.00 87.50 204 GLN A CA 1
ATOM 1724 C C . GLN A 1 204 ? -0.870 12.145 6.429 1.00 87.50 204 GLN A C 1
ATOM 1726 O O . GLN A 1 204 ? -0.241 11.140 6.087 1.00 87.50 204 GLN A O 1
ATOM 1731 N N . LEU A 1 205 ? -0.725 13.326 5.829 1.00 84.88 205 LEU A N 1
ATOM 1732 C CA . LEU A 1 205 ? 0.061 13.511 4.609 1.00 84.88 205 LEU A CA 1
ATOM 1733 C C . LEU A 1 205 ? 1.546 13.227 4.811 1.00 84.88 205 LEU A C 1
ATOM 1735 O O . LEU A 1 205 ? 2.137 12.549 3.979 1.00 84.88 205 LEU A O 1
ATOM 1739 N N . ASP A 1 206 ? 2.126 13.617 5.945 1.00 87.81 206 ASP A N 1
ATOM 1740 C CA . ASP A 1 206 ? 3.543 13.356 6.235 1.00 87.81 206 ASP A CA 1
ATOM 1741 C C . ASP A 1 206 ? 3.873 11.855 6.222 1.00 87.81 206 ASP A C 1
ATOM 1743 O O . ASP A 1 206 ? 4.919 11.428 5.728 1.00 87.81 206 ASP A O 1
ATOM 1747 N N . CYS A 1 207 ? 2.952 11.030 6.727 1.00 91.06 207 CYS A N 1
ATOM 1748 C CA . CYS A 1 207 ? 3.085 9.576 6.709 1.00 91.06 207 CYS A CA 1
ATOM 1749 C C . CYS A 1 207 ? 2.997 9.037 5.276 1.00 91.06 207 CYS A C 1
ATOM 1751 O O . CYS A 1 207 ? 3.838 8.237 4.859 1.00 91.06 207 CYS A O 1
ATOM 1753 N N . LYS A 1 208 ? 2.018 9.522 4.498 1.00 89.56 208 LYS A N 1
ATOM 1754 C CA . LYS A 1 208 ? 1.870 9.171 3.079 1.00 89.56 208 LYS A CA 1
ATOM 1755 C C . LYS A 1 208 ? 3.116 9.547 2.278 1.00 89.56 208 LYS A C 1
ATOM 1757 O O . LYS A 1 208 ? 3.626 8.712 1.537 1.00 89.56 208 LYS A O 1
ATOM 1762 N N . PHE A 1 209 ? 3.638 10.761 2.448 1.00 88.31 209 PHE A N 1
ATOM 1763 C CA . PHE A 1 209 ? 4.813 11.240 1.724 1.00 88.31 209 PHE A CA 1
ATOM 1764 C C . PHE A 1 209 ? 6.063 10.432 2.046 1.00 88.31 209 PHE A C 1
ATOM 1766 O O . PHE A 1 209 ? 6.775 10.071 1.114 1.00 88.31 209 PHE A O 1
ATOM 1773 N N . ARG A 1 210 ? 6.312 10.067 3.313 1.00 91.50 210 ARG A N 1
ATOM 1774 C CA . ARG A 1 210 ? 7.454 9.201 3.664 1.00 91.50 210 ARG A CA 1
ATOM 1775 C C . ARG A 1 210 ? 7.387 7.832 2.979 1.00 91.50 210 ARG A C 1
ATOM 1777 O O . ARG A 1 210 ? 8.382 7.373 2.418 1.00 91.50 210 ARG A O 1
ATOM 1784 N N . LEU A 1 211 ? 6.205 7.219 2.933 1.00 91.75 211 LEU A N 1
ATOM 1785 C CA . LEU A 1 211 ? 6.000 5.933 2.257 1.00 91.75 211 LEU A CA 1
ATOM 1786 C C . LEU A 1 211 ? 6.096 6.043 0.725 1.00 91.75 211 LEU A C 1
ATOM 1788 O O . LEU A 1 211 ? 6.702 5.183 0.083 1.00 91.75 211 LEU A O 1
ATOM 1792 N N . ILE A 1 212 ? 5.560 7.110 0.125 1.00 88.75 212 ILE A N 1
ATOM 1793 C CA . ILE A 1 212 ? 5.736 7.386 -1.311 1.00 88.75 212 ILE A CA 1
ATOM 1794 C C . ILE A 1 212 ? 7.217 7.637 -1.616 1.00 88.75 212 ILE A C 1
ATOM 1796 O O . ILE A 1 212 ? 7.732 7.172 -2.635 1.00 88.75 212 ILE A O 1
ATOM 1800 N N . ASP A 1 213 ? 7.940 8.311 -0.722 1.00 89.25 213 ASP A N 1
ATOM 1801 C CA . ASP A 1 213 ? 9.365 8.549 -0.909 1.00 89.25 213 ASP A CA 1
ATOM 1802 C C . ASP A 1 213 ? 10.183 7.253 -0.918 1.00 89.25 213 ASP A C 1
ATOM 1804 O O . ASP A 1 213 ? 11.091 7.069 -1.742 1.00 89.25 213 ASP A O 1
ATOM 1808 N N . LEU A 1 214 ? 9.812 6.307 -0.051 1.00 93.38 214 LEU A N 1
ATOM 1809 C CA . LEU A 1 214 ? 10.330 4.946 -0.091 1.00 93.38 214 LEU A CA 1
ATOM 1810 C C . LEU A 1 214 ? 10.075 4.303 -1.462 1.00 93.38 214 LEU A C 1
ATOM 1812 O O . LEU A 1 214 ? 11.023 3.785 -2.061 1.00 93.38 214 LEU A O 1
ATOM 1816 N N . GLN A 1 215 ? 8.856 4.382 -2.009 1.00 89.62 215 GLN A N 1
ATOM 1817 C CA . GLN A 1 215 ? 8.557 3.848 -3.346 1.00 89.62 215 GLN A CA 1
ATOM 1818 C C . GLN A 1 215 ? 9.466 4.468 -4.415 1.00 89.62 215 GLN A C 1
ATOM 1820 O O . GLN A 1 215 ? 10.119 3.735 -5.162 1.00 89.62 215 GLN A O 1
ATOM 1825 N N . VAL A 1 216 ? 9.593 5.799 -4.451 1.00 86.56 216 VAL A N 1
ATOM 1826 C 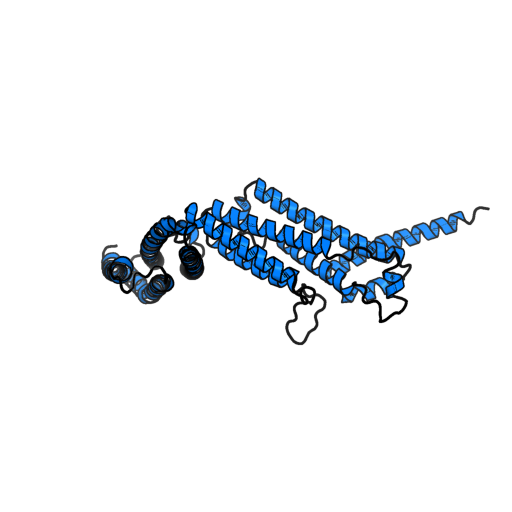CA . VAL A 1 216 ? 10.461 6.516 -5.406 1.00 86.56 216 VAL A CA 1
ATOM 1827 C C . VAL A 1 216 ? 11.920 6.060 -5.283 1.00 86.56 216 VAL A C 1
ATOM 1829 O O . VAL A 1 216 ? 12.596 5.812 -6.287 1.00 86.56 216 VAL A O 1
ATOM 1832 N N . SER A 1 217 ? 12.422 5.892 -4.058 1.00 90.75 217 SER A N 1
ATOM 1833 C CA . SER A 1 217 ? 13.778 5.391 -3.815 1.00 90.75 217 SER A CA 1
ATOM 1834 C C . SER A 1 217 ? 13.979 3.963 -4.324 1.00 90.75 217 SER A C 1
ATOM 1836 O O . SER A 1 217 ? 15.026 3.649 -4.900 1.00 90.75 217 SER A O 1
ATOM 1838 N N . LEU A 1 218 ? 12.982 3.093 -4.147 1.00 90.25 218 LEU A N 1
ATOM 1839 C CA . LEU A 1 218 ? 13.007 1.720 -4.649 1.00 90.25 218 LEU A CA 1
ATOM 1840 C C . LEU A 1 218 ? 13.020 1.677 -6.183 1.00 90.25 218 LEU A C 1
ATOM 1842 O O . LEU A 1 218 ? 13.845 0.953 -6.745 1.00 90.25 218 LEU A O 1
ATOM 1846 N N . PHE A 1 219 ? 12.202 2.496 -6.858 1.00 86.25 219 PHE A N 1
ATOM 1847 C CA . PHE A 1 219 ? 12.236 2.638 -8.322 1.00 86.25 219 PHE A CA 1
ATOM 1848 C C . PHE A 1 219 ? 13.631 3.052 -8.803 1.00 86.25 219 PHE A C 1
ATOM 1850 O O . PHE A 1 219 ? 14.238 2.373 -9.628 1.00 86.25 219 PHE A O 1
ATOM 1857 N N . ASN A 1 220 ? 14.209 4.106 -8.224 1.00 86.00 220 ASN A N 1
ATOM 1858 C CA . ASN A 1 220 ? 15.541 4.578 -8.617 1.00 86.00 220 ASN A CA 1
ATOM 1859 C C . ASN A 1 220 ? 16.640 3.518 -8.414 1.00 86.00 220 ASN A C 1
ATOM 1861 O O . ASN A 1 220 ? 17.562 3.394 -9.231 1.00 86.00 220 ASN A O 1
ATOM 1865 N N . LYS A 1 221 ? 16.547 2.717 -7.346 1.00 88.56 221 LYS A N 1
ATOM 1866 C CA . LYS A 1 221 ? 17.473 1.600 -7.104 1.00 88.56 221 LYS A CA 1
ATOM 1867 C C . LYS A 1 221 ? 17.302 0.481 -8.123 1.00 88.56 221 LYS A C 1
ATOM 1869 O O . LYS A 1 221 ? 18.311 -0.019 -8.620 1.00 88.56 221 LYS A O 1
ATOM 1874 N N . LEU A 1 222 ? 16.066 0.122 -8.469 1.00 87.62 222 LEU A N 1
ATOM 1875 C CA . LEU A 1 222 ? 15.804 -0.873 -9.507 1.00 87.62 222 LEU A CA 1
ATOM 1876 C C . LEU A 1 222 ? 16.315 -0.392 -10.872 1.00 87.62 222 LEU A C 1
ATOM 1878 O O . LEU A 1 222 ? 16.983 -1.153 -11.566 1.00 87.62 222 LEU A O 1
ATOM 1882 N N . LEU A 1 223 ? 16.093 0.876 -11.235 1.00 82.94 223 LEU A N 1
ATOM 1883 C CA . LEU A 1 223 ? 16.648 1.460 -12.461 1.00 82.94 223 LEU A CA 1
ATOM 1884 C C . LEU A 1 223 ? 18.173 1.369 -12.492 1.00 82.94 223 LEU A C 1
ATOM 1886 O O . LEU A 1 223 ? 18.758 0.961 -13.493 1.00 82.94 223 LEU A O 1
ATOM 1890 N N . SER A 1 224 ? 18.821 1.726 -11.384 1.00 83.56 224 SER A N 1
ATOM 1891 C CA . SER A 1 224 ? 20.278 1.646 -11.251 1.00 83.56 224 SER A CA 1
ATOM 1892 C C . SER A 1 224 ? 20.781 0.210 -11.403 1.00 83.56 224 SER A C 1
ATOM 1894 O O . SER A 1 224 ? 21.819 -0.025 -12.019 1.00 83.56 224 SER A O 1
ATOM 1896 N N . PHE A 1 225 ? 20.042 -0.762 -10.866 1.00 86.06 225 PHE A N 1
ATOM 1897 C CA . PHE A 1 225 ? 20.318 -2.181 -11.061 1.00 86.06 225 PHE A CA 1
ATOM 1898 C C . PHE A 1 225 ? 20.153 -2.605 -12.527 1.00 86.06 225 PHE A C 1
ATOM 1900 O O . PHE A 1 225 ? 21.026 -3.298 -13.050 1.00 86.06 225 PHE A O 1
ATOM 1907 N N . MET A 1 226 ? 19.086 -2.172 -13.205 1.00 78.75 226 MET A N 1
ATOM 1908 C CA . MET A 1 226 ? 18.853 -2.491 -14.618 1.00 78.75 226 MET A CA 1
ATOM 1909 C C . MET A 1 226 ? 19.964 -1.925 -15.508 1.00 78.75 226 MET A C 1
ATOM 1911 O O . MET A 1 226 ? 20.509 -2.678 -16.308 1.00 78.75 226 MET A O 1
ATOM 1915 N N . LYS A 1 227 ? 20.387 -0.674 -15.272 1.00 78.25 227 LYS A N 1
ATOM 1916 C CA . LYS A 1 227 ? 21.536 -0.034 -15.942 1.00 78.25 227 LYS A CA 1
ATOM 1917 C C . LYS A 1 227 ? 22.832 -0.832 -15.782 1.00 78.25 227 LYS A C 1
ATOM 1919 O O . LYS A 1 227 ? 23.557 -1.047 -16.739 1.00 78.25 227 LYS A O 1
ATOM 1924 N N . LYS A 1 228 ? 23.129 -1.308 -14.567 1.00 78.75 228 LYS A N 1
ATOM 1925 C CA . LYS A 1 228 ? 24.322 -2.141 -14.300 1.00 78.75 228 LYS A CA 1
ATOM 1926 C C . LYS A 1 228 ? 24.226 -3.544 -14.892 1.00 78.75 228 LYS A C 1
ATOM 1928 O O . LYS A 1 228 ? 25.241 -4.197 -15.095 1.00 78.75 228 LYS A O 1
ATOM 1933 N N . SER A 1 229 ? 23.004 -4.029 -15.082 1.00 69.19 229 SER A N 1
ATOM 1934 C CA . SER A 1 229 ? 22.730 -5.368 -15.590 1.00 69.19 229 SER A CA 1
ATOM 1935 C C . SER A 1 229 ? 22.775 -5.448 -17.111 1.00 69.19 229 SER A C 1
ATOM 1937 O O . SER A 1 229 ? 22.627 -6.555 -17.640 1.00 69.19 229 SER A O 1
ATOM 1939 N N . GLU A 1 230 ? 22.968 -4.315 -17.790 1.00 63.16 230 GLU A N 1
ATOM 1940 C CA . GLU A 1 230 ? 23.306 -4.265 -19.203 1.00 63.16 230 GLU A CA 1
ATOM 1941 C C . GLU A 1 230 ? 24.657 -4.952 -19.449 1.00 63.16 230 GLU A C 1
ATOM 1943 O O . GLU A 1 230 ? 25.598 -4.767 -18.673 1.00 63.16 230 GLU A O 1
ATOM 1948 N N . PRO A 1 231 ? 24.803 -5.736 -20.528 1.00 56.50 231 PRO A N 1
ATOM 1949 C CA . PRO A 1 231 ? 26.114 -6.219 -20.933 1.00 56.50 231 PRO A CA 1
ATOM 1950 C C . PRO A 1 231 ? 27.003 -5.016 -21.302 1.00 56.50 231 PRO A C 1
ATOM 1952 O O . PRO A 1 231 ? 26.751 -4.322 -22.289 1.00 56.50 231 PRO A O 1
ATOM 1955 N N . LEU A 1 232 ? 28.035 -4.770 -20.482 1.00 42.81 232 LEU A N 1
ATOM 1956 C CA . LEU A 1 232 ? 28.960 -3.628 -20.576 1.00 42.81 232 LEU A CA 1
ATOM 1957 C C . LEU A 1 232 ? 29.890 -3.652 -21.802 1.00 42.81 232 LEU A C 1
ATOM 1959 O O . LEU A 1 232 ? 30.585 -2.676 -22.058 1.00 42.81 232 LEU A O 1
ATOM 1963 N N . THR A 1 233 ? 29.878 -4.715 -22.600 1.00 41.47 233 THR A N 1
ATOM 1964 C CA . THR A 1 233 ? 30.649 -4.819 -23.843 1.00 41.47 233 THR A CA 1
ATOM 1965 C C . THR A 1 233 ? 29.869 -5.672 -24.832 1.00 41.47 233 THR A C 1
ATOM 1967 O O . THR A 1 233 ? 30.068 -6.882 -24.916 1.00 41.47 233 THR A O 1
ATOM 1970 N N . ALA A 1 234 ? 28.955 -5.050 -25.572 1.00 41.19 234 ALA A N 1
ATOM 1971 C CA . ALA A 1 234 ? 28.572 -5.593 -26.865 1.00 41.19 234 ALA A CA 1
ATOM 1972 C C . ALA A 1 234 ? 29.759 -5.325 -27.799 1.00 41.19 234 ALA A C 1
ATOM 1974 O O . ALA A 1 234 ? 30.077 -4.173 -28.097 1.00 41.19 234 ALA A O 1
ATOM 1975 N N . SER A 1 235 ? 30.480 -6.391 -28.152 1.00 40.66 235 SER A N 1
ATOM 1976 C CA . SER A 1 235 ? 31.358 -6.442 -29.324 1.00 40.66 235 SER A CA 1
ATOM 1977 C C . SER A 1 235 ? 30.714 -5.654 -30.473 1.00 40.66 235 SER A C 1
ATOM 1979 O O . SER A 1 235 ? 29.500 -5.740 -30.654 1.00 40.66 235 SER A O 1
ATOM 1981 N N . LYS A 1 236 ? 31.514 -4.907 -31.248 1.00 46.03 236 LYS A N 1
ATOM 1982 C CA . LYS A 1 236 ? 31.112 -4.059 -32.397 1.00 46.03 236 LYS A CA 1
ATOM 1983 C C . LYS A 1 236 ? 30.311 -4.781 -33.503 1.00 46.03 236 LYS A C 1
ATOM 1985 O O . LYS A 1 236 ? 30.010 -4.176 -34.518 1.00 46.03 236 LYS A O 1
ATOM 1990 N N . ASN A 1 237 ? 29.989 -6.052 -33.297 1.00 49.56 237 ASN A N 1
ATOM 1991 C CA . ASN A 1 237 ? 29.506 -7.020 -34.261 1.00 49.56 237 ASN A CA 1
ATOM 1992 C C . ASN A 1 237 ? 28.399 -7.918 -33.665 1.00 49.56 237 ASN A C 1
ATOM 1994 O O . ASN A 1 237 ? 28.215 -9.051 -34.086 1.00 49.56 237 ASN A O 1
ATOM 1998 N N . MET A 1 238 ? 27.631 -7.431 -32.682 1.00 43.69 238 MET A N 1
ATOM 1999 C CA . MET A 1 238 ? 26.621 -8.234 -31.973 1.00 43.69 238 MET A CA 1
ATOM 2000 C C . MET A 1 238 ? 25.606 -8.908 -32.909 1.00 43.69 238 MET A C 1
ATOM 2002 O O . MET A 1 238 ? 25.238 -10.047 -32.670 1.00 43.69 238 MET A O 1
ATOM 2006 N N . ILE A 1 239 ? 25.179 -8.261 -33.994 1.00 44.53 239 ILE A N 1
ATOM 2007 C CA . ILE A 1 239 ? 24.248 -8.879 -34.950 1.00 44.53 239 ILE A CA 1
ATOM 2008 C C . ILE A 1 239 ? 24.978 -9.753 -35.980 1.00 44.53 239 ILE A C 1
ATOM 2010 O O . ILE A 1 239 ? 24.430 -10.779 -36.369 1.00 44.53 239 ILE A O 1
ATOM 2014 N N . SER A 1 240 ? 26.217 -9.435 -36.380 1.00 45.38 240 SER A N 1
ATOM 2015 C CA . SER A 1 240 ? 26.972 -10.329 -37.273 1.00 45.38 240 SER A CA 1
ATOM 2016 C C . SER A 1 240 ? 27.356 -11.634 -36.575 1.00 45.38 240 SER A C 1
ATOM 2018 O O . SER A 1 240 ? 27.269 -12.690 -37.186 1.00 45.38 240 SER A O 1
ATOM 2020 N N . ASP A 1 241 ? 27.697 -11.580 -35.286 1.00 41.44 241 ASP A N 1
ATOM 2021 C CA . ASP A 1 241 ? 28.038 -12.754 -34.471 1.00 41.44 241 ASP A CA 1
ATOM 2022 C C . ASP A 1 241 ? 26.796 -13.635 -34.199 1.00 41.44 241 ASP A C 1
ATOM 2024 O O . ASP A 1 241 ? 26.907 -14.844 -34.015 1.00 41.44 241 ASP A O 1
ATOM 2028 N N . ILE A 1 242 ? 25.598 -13.038 -34.235 1.00 44.41 242 ILE A N 1
ATOM 2029 C CA . ILE A 1 242 ? 24.303 -13.694 -33.993 1.00 44.41 242 ILE A CA 1
ATOM 2030 C C . ILE A 1 242 ? 23.663 -14.233 -35.284 1.00 44.41 242 ILE A C 1
ATOM 2032 O O . ILE A 1 242 ? 22.942 -15.228 -35.233 1.00 44.41 242 ILE A O 1
ATOM 2036 N N . LEU A 1 243 ? 23.935 -13.616 -36.439 1.00 44.50 243 LEU A N 1
ATOM 2037 C CA . LEU A 1 243 ? 23.465 -14.082 -37.750 1.00 44.50 243 LEU A CA 1
ATOM 2038 C C . LEU A 1 243 ? 24.399 -15.129 -38.395 1.00 44.50 243 LEU A C 1
ATOM 2040 O O . LEU A 1 243 ? 23.947 -15.865 -39.267 1.00 44.50 243 LEU A O 1
ATOM 2044 N N . LEU A 1 244 ? 25.674 -15.232 -37.982 1.00 42.84 244 LEU A N 1
ATOM 2045 C CA . LEU A 1 244 ? 26.690 -16.091 -38.628 1.00 42.84 244 LEU A CA 1
ATOM 2046 C C . LEU A 1 244 ? 27.036 -17.408 -37.898 1.00 42.84 244 LEU A C 1
ATOM 2048 O O . LEU A 1 244 ? 28.092 -17.974 -38.154 1.00 42.84 244 LEU A O 1
ATOM 2052 N N . PHE A 1 245 ? 26.131 -17.955 -37.081 1.00 42.91 245 PHE A N 1
ATOM 2053 C CA . PHE A 1 245 ? 26.249 -19.279 -36.439 1.00 42.91 245 PHE A CA 1
ATOM 2054 C C . PHE A 1 245 ? 27.443 -19.459 -35.475 1.00 42.91 245 PHE A C 1
ATOM 2056 O O . PHE A 1 245 ? 28.551 -19.822 -35.860 1.00 42.91 245 PHE A O 1
ATOM 2063 N N . SER A 1 246 ? 27.165 -19.379 -34.172 1.00 35.00 246 SER A N 1
ATOM 2064 C CA . SER A 1 246 ? 27.753 -20.306 -33.196 1.00 35.00 246 SER A CA 1
ATOM 2065 C C . SER A 1 246 ? 26.775 -20.511 -32.038 1.00 35.00 246 SER A C 1
ATOM 2067 O O . SER A 1 246 ? 26.504 -19.585 -31.275 1.00 35.00 246 SER A O 1
ATOM 2069 N N . ASP A 1 247 ? 26.253 -21.734 -31.912 1.00 39.59 247 ASP A N 1
ATOM 2070 C CA . ASP A 1 247 ? 25.365 -22.182 -30.823 1.00 39.59 247 ASP A CA 1
ATOM 2071 C C . ASP A 1 247 ? 25.993 -22.037 -29.417 1.00 39.59 247 ASP A C 1
ATOM 2073 O O . ASP A 1 247 ? 25.302 -22.180 -28.414 1.00 39.59 247 ASP A O 1
ATOM 2077 N N . ASP A 1 248 ? 27.280 -21.684 -29.331 1.00 38.44 248 ASP A N 1
ATOM 2078 C CA . ASP A 1 248 ? 28.038 -21.557 -28.083 1.00 38.44 248 ASP A CA 1
ATOM 2079 C C . ASP A 1 248 ? 28.245 -20.105 -27.606 1.00 38.44 248 ASP A C 1
ATOM 2081 O O . ASP A 1 248 ? 28.884 -19.876 -26.576 1.00 38.44 248 ASP A O 1
ATOM 2085 N N . SER A 1 249 ? 27.700 -19.097 -28.301 1.00 40.09 249 SER A N 1
ATOM 2086 C CA . SER A 1 249 ? 27.716 -17.708 -27.818 1.00 40.09 249 SER A CA 1
ATOM 2087 C C . SER A 1 249 ? 26.320 -17.253 -27.381 1.00 40.09 249 SER A C 1
ATOM 2089 O O . SER A 1 249 ? 25.578 -16.605 -28.114 1.00 40.09 249 SER A O 1
ATOM 2091 N N . GLU A 1 250 ? 25.957 -17.562 -26.129 1.00 42.91 250 GLU A N 1
ATOM 2092 C CA . GLU A 1 250 ? 24.760 -17.066 -25.420 1.00 42.91 250 GLU A CA 1
ATOM 2093 C C . GLU A 1 250 ? 24.781 -15.527 -25.203 1.00 42.91 250 GLU A C 1
ATOM 2095 O O . GLU A 1 250 ? 24.593 -15.005 -24.098 1.00 42.91 250 GLU A O 1
ATOM 2100 N N . ILE A 1 251 ? 25.013 -14.728 -26.247 1.00 43.56 251 ILE A N 1
ATOM 2101 C CA . ILE A 1 251 ? 24.954 -13.267 -26.185 1.00 43.56 251 ILE A CA 1
ATOM 2102 C C . ILE A 1 251 ? 23.481 -12.822 -26.206 1.00 43.56 251 ILE A C 1
ATOM 2104 O O . ILE A 1 251 ? 22.884 -12.482 -27.221 1.00 43.56 251 ILE A O 1
ATOM 2108 N N . ASN A 1 252 ? 22.889 -12.863 -25.009 1.00 54.59 252 ASN A N 1
ATOM 2109 C CA . ASN A 1 252 ? 22.073 -11.862 -24.300 1.00 54.59 252 ASN A CA 1
ATOM 2110 C C . ASN A 1 252 ? 21.017 -10.975 -25.009 1.00 54.59 252 ASN A C 1
ATOM 2112 O O . ASN A 1 252 ? 20.451 -10.110 -24.340 1.00 54.59 252 ASN A O 1
ATOM 2116 N N . LEU A 1 253 ? 20.634 -11.176 -26.273 1.00 57.19 253 LEU A N 1
ATOM 2117 C CA . LEU A 1 253 ? 19.467 -10.483 -26.864 1.00 57.19 253 LEU A CA 1
ATOM 2118 C C . LEU A 1 253 ? 18.159 -10.819 -26.141 1.00 57.19 253 LEU A C 1
ATOM 2120 O O . LEU A 1 253 ? 17.294 -9.962 -25.963 1.00 57.19 253 LEU A O 1
ATOM 2124 N N . SER A 1 254 ? 18.033 -12.064 -25.675 1.00 64.81 254 SER A N 1
ATOM 2125 C CA . SER A 1 254 ? 16.926 -12.512 -24.823 1.00 64.81 254 SER A CA 1
ATOM 2126 C C . SER A 1 254 ? 16.880 -11.731 -23.503 1.00 64.81 254 SER A C 1
ATOM 2128 O O . SER A 1 254 ? 15.816 -11.372 -23.017 1.00 64.81 254 SER A O 1
ATOM 2130 N N . ARG A 1 255 ? 18.034 -11.367 -22.935 1.00 68.50 255 ARG A N 1
ATOM 2131 C CA . ARG A 1 255 ? 18.087 -10.543 -21.722 1.00 68.50 255 ARG A CA 1
ATOM 2132 C C . ARG A 1 255 ? 17.846 -9.065 -22.015 1.00 68.50 255 ARG A C 1
ATOM 2134 O O . ARG A 1 255 ? 17.114 -8.432 -21.265 1.00 68.50 255 ARG A O 1
ATOM 2141 N N . LEU A 1 256 ? 18.422 -8.520 -23.090 1.00 70.94 256 LEU A N 1
ATOM 2142 C CA . LEU A 1 256 ? 18.224 -7.126 -23.500 1.00 70.94 256 LEU A CA 1
ATOM 2143 C C . LEU A 1 256 ? 16.747 -6.833 -23.793 1.00 70.94 256 LEU A C 1
ATOM 2145 O O . LEU A 1 256 ? 16.210 -5.852 -23.290 1.00 70.94 256 LEU A O 1
ATOM 2149 N N . SER A 1 257 ? 16.076 -7.713 -24.537 1.00 71.19 257 SER A N 1
ATOM 2150 C CA . SER A 1 257 ? 14.636 -7.614 -24.806 1.00 71.19 257 SER A CA 1
ATOM 2151 C C . SER A 1 257 ? 13.796 -7.665 -23.528 1.00 71.19 257 SER A C 1
ATOM 2153 O O . SER A 1 257 ? 12.904 -6.842 -23.343 1.00 71.19 257 SER A O 1
ATOM 2155 N N . ARG A 1 258 ? 14.127 -8.554 -22.586 1.00 75.38 258 ARG A N 1
ATOM 2156 C CA . ARG A 1 258 ? 13.450 -8.626 -21.282 1.00 75.38 258 ARG A CA 1
ATOM 2157 C C . ARG A 1 258 ? 13.683 -7.382 -20.422 1.00 75.38 258 ARG A C 1
ATOM 2159 O O . ARG A 1 258 ? 12.742 -6.895 -19.799 1.00 75.38 258 ARG A O 1
ATOM 2166 N N . VAL A 1 259 ? 14.898 -6.827 -20.421 1.00 76.12 259 VAL A N 1
ATOM 2167 C CA . VAL A 1 259 ? 15.190 -5.526 -19.793 1.00 76.12 259 VAL A CA 1
ATOM 2168 C C . VAL A 1 259 ? 14.351 -4.429 -20.450 1.00 76.12 259 VAL A C 1
ATOM 2170 O O . VAL A 1 259 ? 13.720 -3.652 -19.740 1.00 76.12 259 VAL A O 1
ATOM 2173 N N . LEU A 1 260 ? 14.281 -4.394 -21.783 1.00 74.38 260 LEU A N 1
ATOM 2174 C CA . LEU A 1 260 ? 13.523 -3.393 -22.535 1.00 74.38 260 LEU A CA 1
ATOM 2175 C C . LEU A 1 260 ? 12.017 -3.463 -22.232 1.00 74.38 260 LEU A C 1
ATOM 2177 O O . LEU A 1 260 ? 11.412 -2.439 -21.909 1.00 74.38 260 LEU A O 1
ATOM 2181 N N . ASN A 1 261 ? 11.435 -4.667 -22.246 1.00 77.88 261 ASN A N 1
ATOM 2182 C CA . ASN A 1 261 ? 10.035 -4.905 -21.883 1.00 77.88 261 ASN A CA 1
ATOM 2183 C C . ASN A 1 261 ? 9.762 -4.467 -20.432 1.00 77.88 261 ASN A C 1
ATOM 2185 O O . ASN A 1 261 ? 8.806 -3.735 -20.173 1.00 77.88 261 ASN A O 1
ATOM 2189 N N . GLY A 1 262 ? 10.634 -4.844 -19.490 1.00 76.81 262 GLY A N 1
ATOM 2190 C CA . GLY A 1 262 ? 10.508 -4.476 -18.078 1.00 76.81 262 GLY A CA 1
ATOM 2191 C C . GLY A 1 262 ? 10.594 -2.968 -17.823 1.00 76.81 262 GLY A C 1
ATOM 2192 O O . GLY A 1 262 ? 9.773 -2.409 -17.095 1.00 76.81 262 GLY A O 1
ATOM 2193 N N . VAL A 1 263 ? 11.551 -2.285 -18.455 1.00 78.69 263 VAL A N 1
ATOM 2194 C CA . VAL A 1 263 ? 11.719 -0.827 -18.352 1.00 78.69 263 VAL A CA 1
ATOM 2195 C C . VAL A 1 263 ? 10.524 -0.096 -18.955 1.00 78.69 263 VAL A C 1
ATOM 2197 O O . VAL A 1 263 ? 10.040 0.859 -18.348 1.00 78.69 263 VAL A O 1
ATOM 2200 N N . ASN A 1 264 ? 10.024 -0.537 -20.115 1.00 78.81 264 ASN A N 1
ATOM 2201 C CA . ASN A 1 264 ? 8.839 0.066 -20.722 1.00 78.81 264 ASN A CA 1
ATOM 2202 C C . ASN A 1 264 ? 7.616 -0.074 -19.813 1.00 78.81 264 ASN A C 1
ATOM 2204 O O . ASN A 1 264 ? 6.884 0.892 -19.624 1.00 78.81 264 ASN A O 1
ATOM 2208 N N . PHE A 1 265 ? 7.423 -1.248 -19.213 1.00 80.06 265 PHE A N 1
ATOM 2209 C CA . PHE A 1 265 ? 6.306 -1.479 -18.306 1.00 80.06 265 PHE A CA 1
ATOM 2210 C C . PHE A 1 265 ? 6.374 -0.567 -17.074 1.00 80.06 265 PHE A C 1
ATOM 2212 O O . PHE A 1 265 ? 5.410 0.123 -16.753 1.00 80.06 265 PHE A O 1
ATOM 2219 N N . LEU A 1 266 ? 7.548 -0.464 -16.439 1.00 79.69 266 LEU A N 1
ATOM 2220 C CA . LEU A 1 266 ? 7.762 0.448 -15.309 1.00 79.69 266 LEU A CA 1
ATOM 2221 C C . LEU A 1 266 ? 7.552 1.919 -15.697 1.00 79.69 266 LEU A C 1
ATOM 2223 O O . LEU A 1 266 ? 6.972 2.680 -14.926 1.00 79.69 266 LEU A O 1
ATOM 2227 N N . ARG A 1 267 ? 7.983 2.316 -16.901 1.00 80.00 267 ARG A N 1
ATOM 2228 C CA . ARG A 1 267 ? 7.752 3.659 -17.452 1.00 80.00 267 ARG A CA 1
ATOM 2229 C C . ARG A 1 267 ? 6.261 3.956 -17.605 1.00 80.00 267 ARG A C 1
ATOM 2231 O O . ARG A 1 267 ? 5.837 5.050 -17.243 1.00 80.00 267 ARG A O 1
ATOM 2238 N N . LEU A 1 268 ? 5.486 3.016 -18.149 1.00 76.88 268 LEU A N 1
ATOM 2239 C CA . LEU A 1 268 ? 4.039 3.173 -18.314 1.00 76.88 268 LEU A CA 1
ATOM 2240 C C . LEU A 1 268 ? 3.357 3.344 -16.957 1.00 76.88 268 LEU A C 1
ATOM 2242 O O . LEU A 1 268 ? 2.620 4.306 -16.770 1.00 76.88 268 LEU A O 1
ATOM 2246 N N . ILE A 1 269 ? 3.705 2.504 -15.983 1.00 78.00 269 ILE A N 1
ATOM 2247 C CA . ILE A 1 269 ? 3.118 2.590 -14.646 1.00 78.00 269 ILE A CA 1
ATOM 2248 C C . ILE A 1 269 ? 3.464 3.910 -13.937 1.00 78.00 269 ILE A C 1
ATOM 2250 O O . ILE A 1 269 ? 2.595 4.532 -13.326 1.00 78.00 269 ILE A O 1
ATOM 2254 N N . LEU A 1 270 ? 4.717 4.370 -14.025 1.00 76.19 270 LEU A N 1
ATOM 2255 C CA . LEU A 1 270 ? 5.113 5.665 -13.459 1.00 76.19 270 LEU A CA 1
ATOM 2256 C C . LEU A 1 270 ? 4.374 6.829 -14.132 1.00 76.19 270 LEU A C 1
ATOM 2258 O O . LEU A 1 270 ? 3.944 7.756 -13.448 1.00 76.19 270 LEU A O 1
ATOM 2262 N N . LYS A 1 271 ? 4.189 6.768 -15.458 1.00 72.88 271 LYS A N 1
ATOM 2263 C CA . LYS A 1 271 ? 3.458 7.787 -16.225 1.00 72.88 271 LYS A CA 1
ATOM 2264 C C . LYS A 1 271 ? 1.982 7.851 -15.830 1.00 72.88 271 LYS A C 1
ATOM 2266 O O . LYS A 1 271 ? 1.432 8.943 -15.727 1.00 72.88 271 LYS A O 1
ATOM 2271 N N . GLU A 1 272 ? 1.357 6.700 -15.618 1.00 72.12 272 GLU A N 1
ATOM 2272 C CA . GLU A 1 272 ? -0.048 6.595 -15.216 1.00 72.12 272 GLU A CA 1
ATOM 2273 C C . GLU A 1 272 ? -0.260 6.822 -13.712 1.00 72.12 272 GLU A C 1
ATOM 2275 O O . GLU A 1 272 ? -1.399 6.902 -13.261 1.00 72.12 272 GLU A O 1
ATOM 2280 N N . LYS A 1 273 ? 0.822 6.968 -12.932 1.00 69.38 273 LYS A N 1
ATOM 2281 C CA . LYS A 1 273 ? 0.791 7.133 -11.472 1.00 69.38 273 LYS A CA 1
ATOM 2282 C C . LYS A 1 273 ? -0.057 6.067 -10.763 1.00 69.38 273 LYS A C 1
ATOM 2284 O O . LYS A 1 273 ? -0.606 6.349 -9.703 1.00 69.38 273 LYS A O 1
ATOM 2289 N N . CYS A 1 274 ? -0.116 4.834 -11.278 1.00 61.22 274 CYS A N 1
ATOM 2290 C CA . CYS A 1 274 ? -1.036 3.788 -10.788 1.00 61.22 274 CYS A CA 1
ATOM 2291 C C . CYS A 1 274 ? -0.876 3.412 -9.301 1.00 61.22 274 CYS A C 1
ATOM 2293 O O . CYS A 1 274 ? -1.673 2.645 -8.773 1.00 61.22 274 CYS A O 1
ATOM 2295 N N . PHE A 1 275 ? 0.166 3.911 -8.634 1.00 66.94 275 PHE A N 1
ATOM 2296 C CA . PHE A 1 275 ? 0.502 3.624 -7.242 1.00 66.94 275 PHE A CA 1
ATOM 2297 C C . PHE A 1 275 ? 0.313 4.803 -6.286 1.00 66.94 275 PHE A C 1
ATOM 2299 O O . PHE A 1 275 ? 0.468 4.613 -5.079 1.00 66.94 275 PHE A O 1
ATOM 2306 N N . ILE A 1 276 ? 0.007 5.996 -6.803 1.00 67.12 276 ILE A N 1
ATOM 2307 C CA . ILE A 1 276 ? -0.264 7.189 -6.000 1.00 67.12 276 ILE A CA 1
ATOM 2308 C C . ILE A 1 276 ? -1.774 7.378 -5.997 1.00 67.12 276 ILE A C 1
ATOM 2310 O O . ILE A 1 276 ? -2.364 7.581 -7.059 1.00 67.12 276 ILE A O 1
ATOM 2314 N N . SER A 1 277 ? -2.394 7.312 -4.815 1.00 64.25 277 SER A N 1
ATOM 2315 C CA . SER A 1 277 ? -3.821 7.612 -4.686 1.00 64.25 277 SER A CA 1
ATOM 2316 C C . SER A 1 277 ? -4.129 8.988 -5.303 1.00 64.25 277 SER A C 1
ATOM 2318 O O . SER A 1 277 ? -3.359 9.931 -5.073 1.00 64.25 277 SER A O 1
ATOM 2320 N N . PRO A 1 278 ? -5.228 9.125 -6.075 1.00 65.75 278 PRO A N 1
ATOM 2321 C CA . PRO A 1 278 ? -5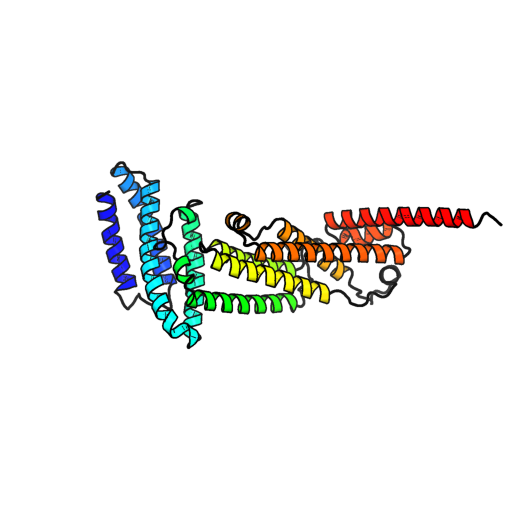.631 10.392 -6.683 1.00 65.75 278 PRO A CA 1
ATOM 2322 C C . PRO A 1 278 ? -5.641 11.550 -5.683 1.00 65.75 278 PRO A C 1
ATOM 2324 O O . PRO A 1 278 ? -5.117 12.619 -5.989 1.00 65.75 278 PRO A O 1
ATOM 2327 N N . ASP A 1 279 ? -6.112 11.289 -4.461 1.00 64.69 279 ASP A N 1
ATOM 2328 C CA . ASP A 1 279 ? -6.227 12.275 -3.382 1.00 64.69 279 ASP A CA 1
ATOM 2329 C C . ASP A 1 279 ? -4.869 12.872 -2.984 1.00 64.69 279 ASP A C 1
ATOM 2331 O O . ASP A 1 279 ? -4.770 14.019 -2.568 1.00 64.69 279 ASP A O 1
ATOM 2335 N N . VAL A 1 280 ? -3.791 12.100 -3.141 1.00 68.12 280 VAL A N 1
ATOM 2336 C CA . VAL A 1 280 ? -2.427 12.513 -2.782 1.00 68.12 280 VAL A CA 1
ATOM 2337 C C . VAL A 1 280 ? -1.713 13.166 -3.964 1.00 68.12 280 VAL A C 1
ATOM 2339 O O . VAL A 1 280 ? -0.745 13.898 -3.777 1.00 68.12 280 VAL A O 1
ATOM 2342 N N . SER A 1 281 ? -2.162 12.915 -5.198 1.00 68.50 281 SER A N 1
ATOM 2343 C CA . SER A 1 281 ? -1.508 13.443 -6.400 1.00 68.50 281 SER A CA 1
ATOM 2344 C C . SER A 1 281 ? -1.568 14.972 -6.470 1.00 68.50 281 SER A C 1
ATOM 2346 O O . SER A 1 281 ? -0.612 15.586 -6.958 1.00 68.50 281 SER A O 1
ATOM 2348 N N . ASP A 1 282 ? -2.661 15.573 -5.998 1.00 71.31 282 ASP A N 1
ATOM 2349 C CA . ASP A 1 282 ? -2.851 17.029 -6.005 1.00 71.31 282 ASP A CA 1
ATOM 2350 C C . ASP A 1 282 ? -2.151 17.713 -4.826 1.00 71.31 282 ASP A C 1
ATOM 2352 O O . ASP A 1 282 ? -1.673 18.841 -4.954 1.00 71.31 282 ASP A O 1
ATOM 2356 N N . GLU A 1 283 ? -2.021 17.002 -3.708 1.00 73.25 283 GLU A N 1
ATOM 2357 C CA . GLU A 1 283 ? -1.391 17.488 -2.478 1.00 73.25 283 GLU A CA 1
ATOM 2358 C C . GLU A 1 283 ? 0.112 17.187 -2.409 1.00 73.25 283 GLU A C 1
ATOM 2360 O O . GLU A 1 283 ? 0.788 17.640 -1.488 1.00 73.25 283 GLU A O 1
ATOM 2365 N N . LEU A 1 284 ? 0.647 16.443 -3.384 1.00 76.25 284 LEU A N 1
ATOM 2366 C CA . LEU A 1 284 ? 2.050 16.050 -3.444 1.00 76.25 284 LEU A CA 1
ATOM 2367 C C . LEU A 1 284 ? 2.956 17.279 -3.330 1.00 76.25 284 LEU A C 1
ATOM 2369 O O . LEU A 1 284 ? 2.877 18.203 -4.151 1.00 76.25 284 LEU A O 1
ATOM 2373 N N . ASP A 1 285 ? 3.848 17.275 -2.339 1.00 78.75 285 ASP A N 1
ATOM 2374 C CA . ASP A 1 285 ? 4.758 18.395 -2.158 1.00 78.75 285 ASP A CA 1
ATOM 2375 C C . ASP A 1 285 ? 5.648 18.598 -3.405 1.00 78.75 285 ASP A C 1
ATOM 2377 O O . ASP A 1 285 ? 5.896 17.691 -4.213 1.00 78.75 285 ASP A O 1
ATOM 2381 N N . LYS A 1 286 ? 6.119 19.835 -3.592 1.00 80.88 286 LYS A N 1
ATOM 2382 C CA . LYS A 1 286 ? 6.880 20.229 -4.785 1.00 80.88 286 LYS A CA 1
ATOM 2383 C C . LYS A 1 286 ? 8.173 19.421 -4.952 1.00 80.88 286 LYS A C 1
ATOM 2385 O O . LYS A 1 286 ? 8.577 19.168 -6.089 1.00 80.88 286 LYS A O 1
ATOM 2390 N N . GLU A 1 287 ? 8.820 19.044 -3.854 1.00 78.06 287 GLU A N 1
ATOM 2391 C CA . GLU A 1 287 ? 10.084 18.308 -3.873 1.00 78.06 287 GLU A CA 1
ATOM 2392 C C . GLU A 1 287 ? 9.854 16.852 -4.287 1.00 78.06 287 GLU A C 1
ATOM 2394 O O . GLU A 1 287 ? 10.499 16.354 -5.209 1.00 78.06 287 GLU A O 1
ATOM 2399 N N . LEU A 1 288 ? 8.871 16.181 -3.694 1.00 80.94 288 LEU A N 1
ATOM 2400 C CA . LEU A 1 288 ? 8.489 14.815 -4.021 1.00 80.94 288 LEU A CA 1
ATOM 2401 C C . LEU A 1 288 ? 7.965 14.711 -5.456 1.00 80.94 288 LEU A C 1
ATOM 2403 O O . LEU A 1 288 ? 8.355 13.801 -6.191 1.00 80.94 288 LEU A O 1
ATOM 2407 N N . LYS A 1 289 ? 7.161 15.683 -5.900 1.00 82.44 289 LYS A N 1
ATOM 2408 C CA . LYS A 1 289 ? 6.728 15.789 -7.300 1.00 82.44 289 LYS A CA 1
ATOM 2409 C C . LYS A 1 289 ? 7.916 15.931 -8.246 1.00 82.44 289 LYS A C 1
ATOM 2411 O O . LYS A 1 289 ? 8.008 15.192 -9.223 1.00 82.44 289 LYS A O 1
ATOM 2416 N N . SER A 1 290 ? 8.868 16.806 -7.918 1.00 83.81 290 SER A N 1
ATOM 2417 C CA . SER A 1 290 ? 10.117 16.961 -8.673 1.00 83.81 290 SER A CA 1
ATOM 2418 C C . SER A 1 290 ? 10.914 15.651 -8.738 1.00 83.81 290 SER A C 1
ATOM 2420 O O . SER A 1 290 ? 11.403 15.271 -9.805 1.00 83.81 290 SER A O 1
ATOM 2422 N N . ARG A 1 291 ? 10.998 14.904 -7.629 1.00 82.25 291 ARG A N 1
ATOM 2423 C CA . ARG A 1 291 ? 11.675 13.598 -7.569 1.00 82.25 291 ARG A CA 1
ATOM 2424 C C . ARG A 1 291 ? 10.972 12.530 -8.408 1.00 82.25 291 ARG A C 1
ATOM 2426 O O . ARG A 1 291 ? 11.658 11.770 -9.093 1.00 82.25 291 ARG A O 1
ATOM 2433 N N . LEU A 1 292 ? 9.641 12.486 -8.401 1.00 81.31 292 LEU A N 1
ATOM 2434 C CA . LEU A 1 292 ? 8.851 11.572 -9.231 1.00 81.31 292 LEU A CA 1
ATOM 2435 C C . LEU A 1 292 ? 8.976 11.909 -10.724 1.00 81.31 292 LEU A C 1
ATOM 2437 O O . LEU A 1 292 ? 9.196 11.018 -11.549 1.00 81.31 292 LEU A O 1
ATOM 2441 N N . ASP A 1 293 ? 8.900 13.194 -11.074 1.00 83.81 293 ASP A N 1
ATOM 2442 C CA . ASP A 1 293 ? 9.087 13.672 -12.445 1.00 83.81 293 ASP A CA 1
ATOM 2443 C C . ASP A 1 293 ? 10.501 13.357 -12.939 1.00 83.81 293 ASP A C 1
ATOM 2445 O O . ASP A 1 293 ? 10.689 12.923 -14.077 1.00 83.81 293 ASP A O 1
ATOM 2449 N N . LYS A 1 294 ? 11.509 13.531 -12.076 1.00 86.00 294 LYS A N 1
ATOM 2450 C CA . LYS A 1 294 ? 12.892 13.148 -12.364 1.00 86.00 294 LYS A CA 1
ATOM 2451 C C . LYS A 1 294 ? 13.017 11.645 -12.593 1.00 86.00 294 LYS A C 1
ATOM 2453 O O . LYS A 1 294 ? 13.573 11.258 -13.615 1.00 86.00 294 LYS A O 1
ATOM 2458 N N . ALA A 1 295 ? 12.467 10.809 -11.711 1.00 78.81 295 ALA A N 1
ATOM 2459 C CA . ALA A 1 295 ? 12.481 9.358 -11.892 1.00 78.81 295 ALA A CA 1
ATOM 2460 C C . ALA A 1 295 ? 11.830 8.970 -13.230 1.00 78.81 295 ALA A C 1
ATOM 2462 O O . ALA A 1 295 ? 12.424 8.248 -14.027 1.00 78.81 295 ALA A O 1
ATOM 2463 N N . THR A 1 296 ? 10.662 9.536 -13.541 1.00 79.88 296 THR A N 1
ATOM 2464 C CA . THR A 1 296 ? 9.968 9.313 -14.818 1.00 79.88 296 THR A CA 1
ATOM 2465 C C . THR A 1 296 ? 10.851 9.692 -16.011 1.00 79.88 296 THR A C 1
ATOM 2467 O O . THR A 1 296 ? 11.008 8.900 -16.942 1.00 79.88 296 THR A O 1
ATOM 2470 N N . LYS A 1 297 ? 11.491 10.868 -15.977 1.00 83.19 297 LYS A N 1
ATOM 2471 C CA . LYS A 1 297 ? 12.427 11.320 -17.022 1.00 83.19 297 LYS A CA 1
ATOM 2472 C C . LYS A 1 297 ? 13.648 10.411 -17.151 1.00 83.19 297 LYS A C 1
ATOM 2474 O O . LYS A 1 297 ? 14.056 10.115 -18.273 1.00 83.19 297 LYS A O 1
ATOM 2479 N N . ASP A 1 298 ? 14.209 9.940 -16.042 1.00 78.88 298 ASP A N 1
ATOM 2480 C CA . ASP A 1 298 ? 15.371 9.048 -16.032 1.00 78.88 298 ASP A CA 1
ATOM 2481 C C . ASP A 1 298 ? 15.036 7.692 -16.673 1.00 78.88 298 ASP A C 1
ATOM 2483 O O . ASP A 1 298 ? 15.826 7.173 -17.465 1.00 78.88 298 ASP A O 1
ATOM 2487 N N . TYR A 1 299 ? 13.847 7.147 -16.389 1.00 79.19 299 TYR A N 1
ATOM 2488 C CA . TYR A 1 299 ? 13.335 5.930 -17.027 1.00 79.19 299 TYR A CA 1
ATOM 2489 C C . TYR A 1 299 ? 13.075 6.128 -18.526 1.00 79.19 299 TYR A C 1
ATOM 2491 O O . TYR A 1 299 ? 13.462 5.276 -19.323 1.00 79.19 299 TYR A O 1
ATOM 2499 N N . VAL A 1 300 ? 12.466 7.250 -18.929 1.00 77.38 300 VAL A N 1
ATOM 2500 C CA . VAL A 1 300 ? 12.229 7.581 -20.348 1.00 77.38 300 VAL A CA 1
ATOM 2501 C C . VAL A 1 300 ? 13.549 7.724 -21.106 1.00 77.38 300 VAL A C 1
ATOM 2503 O O . VAL A 1 300 ? 13.711 7.148 -22.179 1.00 77.38 300 VAL A O 1
ATOM 2506 N N . THR A 1 301 ? 14.509 8.454 -20.538 1.00 81.38 301 THR A N 1
ATOM 2507 C CA . THR A 1 301 ? 15.831 8.670 -21.143 1.00 81.38 301 THR A CA 1
ATOM 2508 C C . THR A 1 301 ? 16.565 7.346 -21.321 1.00 81.38 301 THR A C 1
ATOM 2510 O O . THR A 1 301 ? 17.111 7.075 -22.387 1.00 81.38 301 THR A O 1
ATOM 2513 N N . TYR A 1 302 ? 16.531 6.493 -20.295 1.00 76.56 302 TYR A N 1
ATOM 2514 C CA . TYR A 1 302 ? 17.132 5.167 -20.346 1.00 76.56 302 TYR A CA 1
ATOM 2515 C C . TYR A 1 302 ? 16.469 4.265 -21.396 1.00 76.56 302 TYR A C 1
ATOM 2517 O O . TYR A 1 302 ? 17.162 3.651 -22.202 1.00 76.56 302 TYR A O 1
ATOM 2525 N N . PHE A 1 303 ? 15.135 4.242 -21.442 1.00 77.75 303 PHE A N 1
ATOM 2526 C CA . PHE A 1 303 ? 14.373 3.486 -22.435 1.00 77.75 303 PHE A CA 1
ATOM 2527 C C . PHE A 1 303 ? 14.718 3.901 -23.872 1.00 77.75 303 PHE A C 1
ATOM 2529 O O . PHE A 1 303 ? 15.008 3.048 -24.709 1.00 77.75 303 PHE A O 1
ATOM 2536 N N . ASN A 1 304 ? 14.761 5.206 -24.146 1.00 77.31 304 ASN A N 1
ATOM 2537 C CA . ASN A 1 304 ? 15.130 5.715 -25.467 1.00 77.31 304 ASN A CA 1
ATOM 2538 C C . ASN A 1 304 ? 16.577 5.349 -25.832 1.00 77.31 304 ASN A C 1
ATOM 2540 O O . ASN A 1 304 ? 16.843 4.978 -26.971 1.00 77.31 304 ASN A O 1
ATOM 2544 N N . GLY A 1 305 ? 17.504 5.396 -24.867 1.00 76.50 305 GLY A N 1
ATOM 2545 C CA . GLY A 1 305 ? 18.886 4.953 -25.068 1.00 76.50 305 GLY A CA 1
ATOM 2546 C C . GLY A 1 305 ? 18.992 3.473 -25.453 1.00 76.50 305 GLY A C 1
ATOM 2547 O O . GLY A 1 305 ? 19.766 3.129 -26.345 1.00 76.50 305 GLY A O 1
ATOM 2548 N N . LEU A 1 306 ? 18.174 2.608 -24.843 1.00 73.50 306 LEU A N 1
ATOM 2549 C CA . LEU A 1 306 ? 18.102 1.191 -25.207 1.00 73.50 306 LEU A CA 1
ATOM 2550 C C . LEU A 1 306 ? 17.570 0.981 -26.632 1.00 73.50 306 LEU A C 1
ATOM 2552 O O . LEU A 1 306 ? 18.131 0.166 -27.361 1.00 73.50 306 LEU A O 1
ATOM 2556 N N . ILE A 1 307 ? 16.534 1.724 -27.046 1.00 76.06 307 ILE A N 1
ATOM 2557 C CA . ILE A 1 307 ? 16.028 1.673 -28.430 1.00 76.06 307 ILE A CA 1
ATOM 2558 C C . ILE A 1 307 ? 17.131 2.081 -29.405 1.00 76.06 307 ILE A C 1
ATOM 2560 O O . ILE A 1 307 ? 17.424 1.336 -30.333 1.00 76.06 307 ILE A O 1
ATOM 2564 N N . VAL A 1 308 ? 17.789 3.221 -29.170 1.00 77.62 308 VAL A N 1
ATOM 2565 C CA . VAL A 1 308 ? 18.878 3.705 -30.035 1.00 77.62 308 VAL A CA 1
ATOM 2566 C C . VAL A 1 308 ? 19.991 2.667 -30.156 1.00 77.62 308 VAL A C 1
ATOM 2568 O O . VAL A 1 308 ? 20.519 2.473 -31.244 1.00 77.62 308 VAL A O 1
ATOM 2571 N N . LYS A 1 309 ? 20.325 1.958 -29.073 1.00 76.00 309 LYS A N 1
ATOM 2572 C CA . LYS A 1 309 ? 21.319 0.881 -29.112 1.00 76.00 309 LYS A CA 1
ATOM 2573 C C . LYS A 1 309 ? 20.892 -0.262 -30.039 1.00 76.00 309 LYS A C 1
ATOM 2575 O O . LYS A 1 309 ? 21.672 -0.640 -30.900 1.00 76.00 309 LYS A O 1
ATOM 2580 N N . VAL A 1 310 ? 19.647 -0.733 -29.926 1.00 74.94 310 VAL A N 1
ATOM 2581 C CA . VAL A 1 310 ? 19.087 -1.769 -30.816 1.00 74.94 310 VAL A CA 1
ATOM 2582 C C . VAL A 1 310 ? 19.112 -1.323 -32.286 1.00 74.94 310 VAL A C 1
ATOM 2584 O O . VAL A 1 310 ? 19.435 -2.119 -33.163 1.00 74.94 310 VAL A O 1
ATOM 2587 N N . ILE A 1 311 ? 18.820 -0.048 -32.561 1.00 78.88 311 ILE A N 1
ATOM 2588 C CA . ILE A 1 3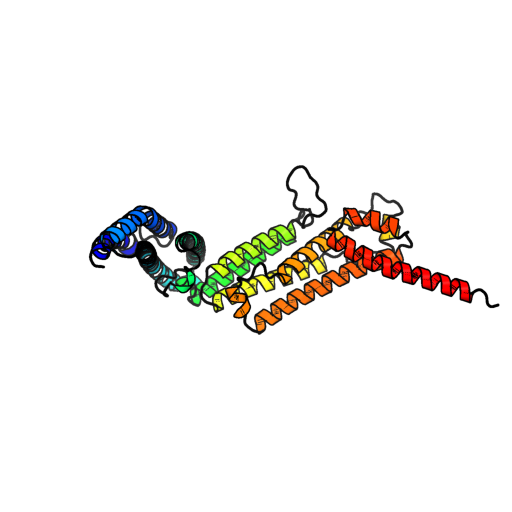11 ? 18.878 0.523 -33.917 1.00 78.88 311 ILE A CA 1
ATOM 2589 C C . ILE A 1 311 ? 20.319 0.651 -34.430 1.00 78.88 311 ILE A C 1
ATOM 2591 O O . ILE A 1 311 ? 20.588 0.345 -35.587 1.00 78.88 311 ILE A O 1
ATOM 2595 N N . ASN A 1 312 ? 21.263 1.069 -33.589 1.00 76.06 312 ASN A N 1
ATOM 2596 C CA . ASN A 1 312 ? 22.673 1.156 -33.973 1.00 76.06 312 ASN A CA 1
ATOM 2597 C C . ASN A 1 312 ? 23.264 -0.229 -34.261 1.00 76.06 312 ASN A C 1
ATOM 2599 O O . ASN A 1 312 ? 24.075 -0.371 -35.175 1.00 76.06 312 ASN A O 1
ATOM 2603 N N . ASP A 1 313 ? 22.848 -1.247 -33.505 1.00 69.62 313 ASP A N 1
ATOM 2604 C CA . ASP A 1 313 ? 23.241 -2.630 -33.757 1.00 69.62 313 ASP A CA 1
ATOM 2605 C C . ASP A 1 313 ? 22.737 -3.079 -35.145 1.00 69.62 313 ASP A C 1
ATOM 2607 O O . ASP A 1 313 ? 23.503 -3.679 -35.902 1.00 69.62 313 ASP A O 1
ATOM 2611 N N . TYR A 1 314 ? 21.498 -2.718 -35.527 1.00 77.81 314 TYR A N 1
ATOM 2612 C CA . TYR A 1 314 ? 20.979 -2.906 -36.893 1.00 77.81 314 TYR A CA 1
ATOM 2613 C C . TYR A 1 314 ? 21.866 -2.221 -37.940 1.00 77.81 314 TYR A C 1
ATOM 2615 O O . TYR A 1 314 ? 22.299 -2.871 -38.890 1.00 77.81 314 TYR A O 1
ATOM 2623 N N . GLU A 1 315 ? 22.205 -0.945 -37.752 1.00 71.56 315 GLU A N 1
ATOM 2624 C CA . GLU A 1 315 ? 23.045 -0.209 -38.707 1.00 71.56 315 GLU A CA 1
ATOM 2625 C C . GLU A 1 315 ? 24.422 -0.859 -38.909 1.00 71.56 315 GLU A C 1
ATOM 2627 O O . GLU A 1 315 ? 24.921 -0.923 -40.033 1.00 71.56 315 GLU A O 1
ATOM 2632 N N . GLN A 1 316 ? 25.031 -1.365 -37.835 1.00 69.31 316 GLN A N 1
ATOM 2633 C CA . GLN A 1 316 ? 26.364 -1.976 -37.872 1.00 69.31 316 GLN A CA 1
ATOM 2634 C C . GLN A 1 316 ? 26.362 -3.391 -38.456 1.00 69.31 316 GLN A C 1
ATOM 2636 O O . GLN A 1 316 ? 27.377 -3.842 -38.980 1.00 69.31 316 GLN A O 1
ATOM 2641 N N . SER A 1 317 ? 25.227 -4.083 -38.392 1.00 68.62 317 SER A N 1
ATOM 2642 C CA . SER A 1 317 ? 25.095 -5.472 -38.835 1.00 68.62 317 SER A CA 1
ATOM 2643 C C . SER A 1 317 ? 25.194 -5.681 -40.343 1.00 68.62 317 SER A C 1
ATOM 2645 O O . SER A 1 317 ? 25.507 -6.780 -40.794 1.00 68.62 317 SER A O 1
ATOM 2647 N N . GLY A 1 318 ? 24.861 -4.652 -41.126 1.00 68.94 318 GLY A N 1
ATOM 2648 C CA . GLY A 1 318 ? 24.731 -4.755 -42.576 1.00 68.94 318 GLY A CA 1
ATOM 2649 C C . GLY A 1 318 ? 23.595 -5.663 -43.070 1.00 68.94 318 GLY A C 1
ATOM 2650 O O . GLY A 1 318 ? 23.469 -5.791 -44.288 1.00 68.94 318 GLY A O 1
ATOM 2651 N N . CYS A 1 319 ? 22.780 -6.253 -42.184 1.00 72.81 319 CYS A N 1
ATOM 2652 C CA . CYS A 1 319 ? 21.690 -7.162 -42.554 1.00 72.81 319 CYS A CA 1
ATOM 2653 C C . CYS A 1 319 ? 20.509 -6.435 -43.215 1.00 72.81 319 CYS A C 1
ATOM 2655 O O . CYS A 1 319 ? 20.408 -5.203 -43.159 1.00 72.81 319 CYS A O 1
ATOM 2657 N N . ASP A 1 320 ? 19.646 -7.210 -43.875 1.00 83.12 320 ASP A N 1
ATOM 2658 C CA . ASP A 1 320 ? 18.408 -6.699 -44.456 1.00 83.12 320 ASP A CA 1
ATOM 2659 C C . ASP A 1 320 ? 17.413 -6.301 -43.354 1.00 83.12 320 ASP A C 1
ATOM 2661 O O . ASP A 1 320 ? 17.302 -6.959 -42.313 1.00 83.12 320 ASP A O 1
ATOM 2665 N N . LEU A 1 321 ? 16.675 -5.211 -43.581 1.00 81.44 321 LEU A N 1
ATOM 2666 C CA . LEU A 1 321 ? 15.716 -4.699 -42.608 1.00 81.44 321 LEU A CA 1
ATOM 2667 C C . LEU A 1 321 ? 14.638 -5.736 -42.266 1.00 81.44 321 LEU A C 1
ATOM 2669 O O . LEU A 1 321 ? 14.261 -5.854 -41.102 1.00 81.44 321 LEU A O 1
ATOM 2673 N N . GLN A 1 322 ? 14.141 -6.491 -43.246 1.00 81.88 322 GLN A N 1
ATOM 2674 C CA . GLN A 1 322 ? 13.094 -7.481 -43.017 1.00 81.88 322 GLN A CA 1
ATOM 2675 C C . GLN A 1 322 ? 13.614 -8.641 -42.161 1.00 81.88 322 GLN A C 1
ATOM 2677 O O . GLN A 1 322 ? 12.944 -9.035 -41.206 1.00 81.88 322 GLN A O 1
ATOM 2682 N N . GLU A 1 323 ? 14.836 -9.115 -42.424 1.00 78.69 323 GLU A N 1
ATOM 2683 C CA . GLU A 1 323 ? 15.496 -10.148 -41.612 1.00 78.69 323 GLU A CA 1
ATOM 2684 C C . GLU A 1 323 ? 15.702 -9.690 -40.162 1.00 78.69 323 GLU A C 1
ATOM 2686 O O . GLU A 1 323 ? 15.401 -10.429 -39.219 1.00 78.69 323 GLU A O 1
ATOM 2691 N N . PHE A 1 324 ? 16.149 -8.445 -39.964 1.00 79.56 324 PHE A N 1
ATOM 2692 C CA . PHE A 1 324 ? 16.277 -7.848 -38.635 1.00 79.56 324 PHE A CA 1
ATOM 2693 C C . PHE A 1 324 ? 14.934 -7.793 -37.899 1.00 79.56 324 PHE A C 1
ATOM 2695 O O . PHE A 1 324 ? 14.839 -8.203 -36.738 1.00 79.56 324 PHE A O 1
ATOM 2702 N N . LEU A 1 325 ? 13.888 -7.298 -38.569 1.00 82.38 325 LEU A N 1
ATOM 2703 C CA . LEU A 1 325 ? 12.561 -7.145 -37.982 1.00 82.38 325 LEU A CA 1
ATOM 2704 C C . LEU A 1 325 ? 11.948 -8.493 -37.607 1.00 82.38 325 LEU A C 1
ATOM 2706 O O . LEU A 1 325 ? 11.456 -8.632 -36.487 1.00 82.38 325 LEU A O 1
ATOM 2710 N N . ASP A 1 326 ? 12.016 -9.492 -38.484 1.00 80.88 326 ASP A N 1
ATOM 2711 C CA . ASP A 1 326 ? 11.488 -10.831 -38.207 1.00 80.88 326 ASP A CA 1
ATOM 2712 C C . ASP A 1 326 ? 12.221 -11.504 -37.041 1.00 80.88 326 ASP A C 1
ATOM 2714 O O . ASP A 1 326 ? 11.607 -12.206 -36.233 1.00 80.88 326 ASP A O 1
ATOM 2718 N N . PHE A 1 327 ? 13.509 -11.210 -36.876 1.00 77.06 327 PHE A N 1
ATOM 2719 C CA . PHE A 1 327 ? 14.309 -11.707 -35.767 1.00 77.06 327 PHE A CA 1
ATOM 2720 C C . PHE A 1 327 ? 13.966 -11.067 -34.405 1.00 77.06 327 PHE A C 1
ATOM 2722 O O . PHE A 1 327 ? 13.973 -11.759 -33.376 1.00 77.06 327 PHE A O 1
ATOM 2729 N N . ILE A 1 328 ? 13.671 -9.761 -34.356 1.00 76.19 328 ILE A N 1
ATOM 2730 C CA . ILE A 1 328 ? 13.350 -9.059 -33.095 1.00 76.19 328 ILE A CA 1
ATOM 2731 C C . ILE A 1 328 ? 11.862 -9.105 -32.728 1.00 76.19 328 ILE A C 1
ATOM 2733 O O . ILE A 1 328 ? 11.529 -9.052 -31.542 1.00 76.19 328 ILE A O 1
ATOM 2737 N N . LYS A 1 329 ? 10.964 -9.227 -33.713 1.00 80.31 329 LYS A N 1
ATOM 2738 C CA . LYS A 1 329 ? 9.504 -9.252 -33.536 1.00 80.31 329 LYS A CA 1
ATOM 2739 C C . LYS A 1 329 ? 9.012 -10.244 -32.477 1.00 80.31 329 LYS A C 1
ATOM 2741 O O . LYS A 1 329 ? 8.188 -9.845 -31.657 1.00 80.31 329 LYS A O 1
ATOM 2746 N N . PRO A 1 330 ? 9.496 -11.500 -32.408 1.00 72.44 330 PRO A N 1
ATOM 2747 C CA . PRO A 1 330 ? 9.059 -12.423 -31.361 1.00 72.44 330 PRO A CA 1
ATOM 2748 C C . PRO A 1 330 ? 9.626 -12.100 -29.966 1.00 72.44 330 PRO A C 1
ATOM 2750 O O . PRO A 1 330 ? 9.196 -12.704 -28.989 1.00 72.44 330 PRO A O 1
ATOM 2753 N N . LYS A 1 331 ? 10.591 -11.178 -29.845 1.00 72.69 331 LYS A N 1
ATOM 2754 C CA . LYS A 1 331 ? 11.318 -10.894 -28.592 1.00 72.69 331 LYS A CA 1
ATOM 2755 C C . LYS A 1 331 ? 10.813 -9.644 -27.871 1.00 72.69 331 LYS A C 1
ATOM 2757 O O . LYS A 1 331 ? 11.074 -9.477 -26.682 1.00 72.69 331 LYS A O 1
ATOM 2762 N N . LEU A 1 332 ? 10.122 -8.751 -28.573 1.00 72.44 332 LEU A N 1
ATOM 2763 C CA . LEU A 1 332 ? 9.686 -7.458 -28.048 1.00 72.44 332 LEU A CA 1
ATOM 2764 C C . LEU A 1 332 ? 8.170 -7.400 -27.909 1.00 72.44 332 LEU A C 1
ATOM 2766 O O . LEU A 1 332 ? 7.443 -7.920 -28.751 1.00 72.44 332 LEU A O 1
ATOM 2770 N N . ALA A 1 333 ? 7.691 -6.716 -26.867 1.00 71.38 333 ALA A N 1
ATOM 2771 C CA . ALA A 1 333 ? 6.279 -6.360 -26.781 1.00 71.38 333 ALA A CA 1
ATOM 2772 C C . ALA A 1 333 ? 5.863 -5.550 -28.022 1.00 71.38 333 ALA A C 1
ATOM 2774 O O . ALA A 1 333 ? 6.642 -4.723 -28.501 1.00 71.38 333 ALA A O 1
ATOM 2775 N N . LYS A 1 334 ? 4.634 -5.756 -28.514 1.00 75.25 334 LYS A N 1
ATOM 2776 C CA . LYS A 1 334 ? 4.138 -5.167 -29.771 1.00 75.25 334 LYS A CA 1
ATOM 2777 C C . LYS A 1 334 ? 4.427 -3.669 -29.876 1.00 75.25 334 LYS A C 1
ATOM 2779 O O . LYS A 1 334 ? 5.064 -3.248 -30.828 1.00 75.25 334 LYS A O 1
ATOM 2784 N N . ASP A 1 335 ? 4.049 -2.882 -28.875 1.00 71.31 335 ASP A N 1
ATOM 2785 C CA . ASP A 1 335 ? 4.225 -1.424 -28.918 1.00 71.31 335 ASP A CA 1
ATOM 2786 C C . ASP A 1 335 ? 5.701 -1.006 -29.002 1.00 71.31 335 ASP A C 1
ATOM 2788 O O . ASP A 1 335 ? 6.039 -0.005 -29.627 1.00 71.31 335 ASP A O 1
ATOM 2792 N N . ILE A 1 336 ? 6.600 -1.788 -28.398 1.00 75.44 336 ILE A N 1
ATOM 2793 C CA . ILE A 1 336 ? 8.047 -1.558 -28.473 1.00 75.44 336 ILE A CA 1
ATOM 2794 C C . ILE A 1 336 ? 8.572 -1.970 -29.848 1.00 75.44 336 ILE A C 1
ATOM 2796 O O . ILE A 1 336 ? 9.387 -1.256 -30.424 1.00 75.44 336 ILE A O 1
ATOM 2800 N N . PHE A 1 337 ? 8.101 -3.100 -30.380 1.00 80.12 337 PHE A N 1
ATOM 2801 C CA . PHE A 1 337 ? 8.446 -3.543 -31.726 1.00 80.12 337 PHE A CA 1
ATOM 2802 C C . PHE A 1 337 ? 8.067 -2.492 -32.771 1.00 80.12 337 PHE A C 1
ATOM 2804 O O . PHE A 1 337 ? 8.891 -2.169 -33.617 1.00 80.12 337 PHE A O 1
ATOM 2811 N N . GLU A 1 338 ? 6.868 -1.914 -32.681 1.00 81.81 338 GLU A N 1
ATOM 2812 C CA . GLU A 1 338 ? 6.430 -0.855 -33.595 1.00 81.81 338 GLU A CA 1
ATOM 2813 C C . GLU A 1 338 ? 7.358 0.371 -33.513 1.00 81.81 338 GLU A C 1
ATOM 2815 O O . GLU A 1 338 ? 7.788 0.874 -34.546 1.00 81.81 338 GLU A O 1
ATOM 2820 N N . LEU A 1 339 ? 7.765 0.791 -32.305 1.00 81.44 339 LEU A N 1
ATOM 2821 C CA . LEU A 1 339 ? 8.730 1.887 -32.125 1.00 81.44 339 LEU A CA 1
ATOM 2822 C C . LEU A 1 339 ? 10.097 1.580 -32.752 1.00 81.44 339 LEU A C 1
ATOM 2824 O O . LEU A 1 339 ? 10.669 2.428 -33.435 1.00 81.44 339 LEU A O 1
ATOM 2828 N N . VAL A 1 340 ? 10.629 0.375 -32.525 1.00 81.00 340 VAL A N 1
ATOM 2829 C CA . VAL A 1 340 ? 11.912 -0.049 -33.106 1.00 81.00 340 VAL A CA 1
ATOM 2830 C C . VAL A 1 340 ? 11.804 -0.146 -34.628 1.00 81.00 340 VAL A C 1
ATOM 2832 O O . VAL A 1 340 ? 12.696 0.315 -35.332 1.00 81.00 340 VAL A O 1
ATOM 2835 N N . ARG A 1 341 ? 10.701 -0.686 -35.153 1.00 85.62 341 ARG A N 1
ATOM 2836 C CA . ARG A 1 341 ? 10.452 -0.780 -36.593 1.00 85.62 341 ARG A CA 1
ATOM 2837 C C . ARG A 1 341 ? 10.431 0.595 -37.247 1.00 85.62 341 ARG A C 1
ATOM 2839 O O . ARG A 1 341 ? 11.099 0.796 -38.257 1.00 85.62 341 ARG A O 1
ATOM 2846 N N . ASP A 1 342 ? 9.681 1.531 -36.677 1.00 84.81 342 ASP A N 1
ATOM 2847 C CA . ASP A 1 342 ? 9.517 2.865 -37.247 1.00 84.81 342 ASP A CA 1
ATOM 2848 C C . ASP A 1 342 ? 10.844 3.644 -37.248 1.00 84.81 342 ASP A C 1
ATOM 2850 O O . ASP A 1 342 ? 11.146 4.347 -38.213 1.00 84.81 342 ASP A O 1
ATOM 2854 N N . GLU A 1 343 ? 11.676 3.491 -36.213 1.00 83.44 343 GLU A N 1
ATOM 2855 C CA . GLU A 1 343 ? 13.021 4.083 -36.183 1.00 83.44 343 GLU A CA 1
ATOM 2856 C C . GLU A 1 343 ? 14.002 3.385 -37.139 1.00 83.44 343 GLU A C 1
ATOM 2858 O O . GLU A 1 343 ? 14.763 4.062 -37.834 1.00 83.44 343 GLU A O 1
ATOM 2863 N N . ALA A 1 344 ? 13.956 2.054 -37.250 1.00 82.50 344 ALA A N 1
ATOM 2864 C CA . ALA A 1 344 ? 14.798 1.307 -38.185 1.00 82.50 344 ALA A CA 1
ATOM 2865 C C . ALA A 1 344 ? 14.485 1.676 -39.646 1.00 82.50 344 ALA A C 1
ATOM 2867 O O . ALA A 1 344 ? 15.403 1.915 -40.429 1.00 82.50 344 ALA A O 1
ATOM 2868 N N . LEU A 1 345 ? 13.199 1.828 -39.990 1.00 84.81 345 LEU A N 1
ATOM 2869 C CA . LEU A 1 345 ? 12.745 2.286 -41.309 1.00 84.81 345 LEU A CA 1
ATOM 2870 C C . LEU A 1 345 ? 13.312 3.666 -41.674 1.00 84.81 345 LEU A C 1
ATOM 2872 O O . LEU A 1 345 ? 13.790 3.860 -42.791 1.00 84.81 345 LEU A O 1
ATOM 2876 N N . LYS A 1 346 ? 13.306 4.626 -40.737 1.00 85.50 346 LYS A N 1
ATOM 2877 C CA . LYS A 1 346 ? 13.893 5.963 -40.962 1.00 85.50 346 LYS A CA 1
ATOM 2878 C C . LYS A 1 346 ? 15.395 5.885 -41.244 1.00 85.50 346 LYS A C 1
ATOM 2880 O O . LYS A 1 346 ? 15.909 6.601 -42.109 1.00 85.50 346 LYS A O 1
ATOM 2885 N N . LYS A 1 347 ? 16.116 5.028 -40.515 1.00 80.81 347 LYS A N 1
ATOM 2886 C CA . LYS A 1 347 ? 17.560 4.845 -40.712 1.00 80.81 347 LYS A CA 1
ATOM 2887 C C . LYS A 1 347 ? 17.879 4.147 -42.029 1.00 80.81 347 LYS A C 1
ATOM 2889 O O . LYS A 1 347 ? 18.789 4.579 -42.733 1.00 80.81 347 LYS A O 1
ATOM 2894 N N . ASP A 1 348 ? 17.089 3.153 -42.415 1.00 80.50 348 ASP A N 1
ATOM 2895 C CA . ASP A 1 348 ? 17.264 2.452 -43.685 1.00 80.50 348 ASP A CA 1
ATOM 2896 C C . ASP A 1 348 ? 17.062 3.370 -44.903 1.00 80.50 348 ASP A C 1
ATOM 2898 O O . ASP A 1 348 ? 17.901 3.419 -45.805 1.00 80.50 348 ASP A O 1
ATOM 2902 N N . GLN A 1 349 ? 16.028 4.219 -44.872 1.00 78.12 349 GLN A N 1
ATOM 2903 C CA . GLN A 1 349 ? 15.820 5.265 -45.884 1.00 78.12 349 GLN A CA 1
ATOM 2904 C C . GLN A 1 349 ? 17.029 6.206 -46.006 1.00 78.12 349 GLN A C 1
ATOM 2906 O O . GLN A 1 349 ? 17.425 6.589 -47.112 1.00 78.12 349 GLN A O 1
ATOM 2911 N N . THR A 1 350 ? 17.645 6.555 -44.873 1.00 76.06 350 THR A N 1
ATOM 2912 C CA . THR A 1 350 ? 18.852 7.395 -44.834 1.00 76.06 350 THR A CA 1
ATOM 2913 C C . THR A 1 350 ? 20.034 6.686 -45.505 1.00 76.06 350 THR A C 1
ATOM 2915 O O . THR A 1 350 ? 20.657 7.248 -46.407 1.00 76.06 350 THR A O 1
ATOM 2918 N N . ARG A 1 351 ? 20.283 5.416 -45.152 1.00 73.81 351 ARG A N 1
ATOM 2919 C CA . ARG A 1 351 ? 21.336 4.567 -45.742 1.00 73.81 351 ARG A CA 1
ATOM 2920 C C . ARG A 1 351 ? 21.174 4.414 -47.257 1.00 73.81 351 ARG A C 1
ATOM 2922 O O . ARG A 1 351 ? 22.157 4.507 -48.000 1.00 73.81 351 ARG A O 1
ATOM 2929 N N . HIS A 1 352 ? 19.946 4.208 -47.731 1.00 73.00 352 HIS A N 1
ATOM 2930 C CA . HIS A 1 352 ? 19.650 4.083 -49.159 1.00 73.00 352 HIS A CA 1
ATOM 2931 C C . HIS A 1 352 ? 19.939 5.391 -49.913 1.00 73.00 352 HIS A C 1
ATOM 2933 O O . HIS A 1 352 ? 20.583 5.388 -50.964 1.00 73.00 352 HIS A O 1
ATOM 2939 N N . THR A 1 353 ? 19.544 6.523 -49.325 1.00 69.38 353 THR A N 1
ATOM 2940 C CA . THR A 1 353 ? 19.800 7.865 -49.865 1.00 69.38 353 THR A CA 1
ATOM 2941 C C . THR A 1 353 ? 21.304 8.154 -49.961 1.00 69.38 353 THR A C 1
ATOM 2943 O O . THR A 1 353 ? 21.788 8.569 -51.013 1.00 69.38 353 THR A O 1
ATOM 2946 N N . GLU A 1 354 ? 22.076 7.871 -48.909 1.00 74.81 354 GLU A N 1
ATOM 2947 C CA . GLU A 1 354 ? 23.538 8.043 -48.908 1.00 74.81 354 GLU A CA 1
ATOM 2948 C C . GLU A 1 354 ? 24.246 7.153 -49.938 1.00 74.81 354 GLU A C 1
ATOM 2950 O O . GLU A 1 354 ? 25.199 7.590 -50.587 1.00 74.81 354 GLU A O 1
ATOM 2955 N N . THR A 1 355 ? 23.778 5.915 -50.116 1.00 73.00 355 THR A N 1
ATOM 2956 C CA . THR A 1 355 ? 24.326 4.982 -51.111 1.00 73.00 355 THR A CA 1
ATOM 2957 C C . THR A 1 355 ? 24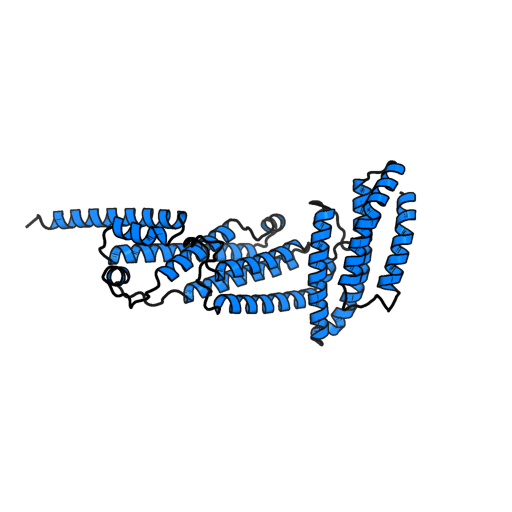.068 5.484 -52.532 1.00 73.00 355 THR A C 1
ATOM 2959 O O . THR A 1 355 ? 24.984 5.480 -53.356 1.00 73.00 355 THR A O 1
ATOM 2962 N N . MET A 1 356 ? 22.866 6.005 -52.806 1.00 64.69 356 MET A N 1
ATOM 2963 C CA . MET A 1 356 ? 22.558 6.655 -54.083 1.00 64.69 356 MET A CA 1
ATOM 2964 C C . MET A 1 356 ? 23.461 7.867 -54.343 1.00 64.69 356 MET A C 1
ATOM 2966 O O . MET A 1 356 ? 24.021 7.986 -55.432 1.00 64.69 356 MET A O 1
ATOM 2970 N N . PHE A 1 357 ? 23.677 8.738 -53.351 1.00 67.56 357 PHE A N 1
ATOM 2971 C CA . PHE A 1 357 ? 24.572 9.891 -53.513 1.00 67.56 357 PHE A CA 1
ATOM 2972 C C . PHE A 1 357 ? 26.039 9.490 -53.723 1.00 67.56 357 PHE A C 1
ATOM 2974 O O . PHE A 1 357 ? 26.705 10.092 -54.565 1.00 67.56 357 PHE A O 1
ATOM 2981 N N . LYS A 1 358 ? 26.533 8.448 -53.038 1.00 67.50 358 LYS A N 1
ATOM 2982 C CA . LYS A 1 358 ? 27.883 7.901 -53.269 1.00 67.50 358 LYS A CA 1
ATOM 2983 C C . LYS A 1 358 ? 28.040 7.323 -54.679 1.00 67.50 358 LYS A C 1
ATOM 2985 O O . LYS A 1 358 ? 29.060 7.564 -55.326 1.00 67.50 358 LYS A O 1
ATOM 2990 N N . GLY A 1 359 ? 27.016 6.628 -55.179 1.00 55.97 359 GLY A N 1
ATOM 2991 C CA . GLY A 1 359 ? 26.968 6.133 -56.557 1.00 55.97 359 GLY A CA 1
ATOM 2992 C C . GLY A 1 359 ? 26.966 7.260 -57.596 1.00 55.97 359 GLY A C 1
ATOM 2993 O O . GLY A 1 359 ? 27.630 7.151 -58.621 1.00 55.97 359 GLY A O 1
ATOM 2994 N N . LEU A 1 360 ? 26.299 8.380 -57.303 1.00 54.38 360 LEU A N 1
ATOM 2995 C CA . LEU A 1 360 ? 26.293 9.571 -58.161 1.00 54.38 360 LEU A CA 1
ATOM 2996 C C . LEU A 1 360 ? 27.624 10.346 -58.135 1.00 54.38 360 LEU A C 1
ATOM 2998 O O . LEU A 1 360 ? 27.990 10.954 -59.140 1.00 54.38 360 LEU A O 1
ATOM 3002 N N . SER A 1 361 ? 28.368 10.326 -57.022 1.00 53.75 361 SER A N 1
ATOM 3003 C CA . SER A 1 361 ? 29.685 10.980 -56.919 1.00 53.75 361 SER A CA 1
ATOM 3004 C C . SER A 1 361 ? 30.831 10.220 -57.597 1.00 53.75 361 SER A C 1
ATOM 3006 O O . SER A 1 361 ? 31.839 10.835 -57.919 1.00 53.75 361 SER A O 1
ATOM 3008 N N . LEU A 1 362 ? 30.674 8.919 -57.862 1.00 52.62 362 LEU A N 1
ATOM 3009 C CA . LEU A 1 362 ? 31.647 8.101 -58.608 1.00 52.62 362 LEU A CA 1
ATOM 3010 C C . LEU A 1 362 ? 31.486 8.208 -60.140 1.00 52.62 362 LEU A C 1
ATOM 3012 O O . LEU A 1 362 ? 32.258 7.612 -60.879 1.00 52.62 362 LEU A O 1
ATOM 3016 N N . GLY A 1 363 ? 30.491 8.962 -60.624 1.00 48.84 363 GLY A N 1
ATOM 3017 C CA . GLY A 1 363 ? 30.206 9.170 -62.050 1.00 48.84 363 GLY A CA 1
ATOM 3018 C C . GLY A 1 363 ? 30.731 10.487 -62.637 1.00 48.84 363 GLY A C 1
ATOM 3019 O O . GLY A 1 363 ? 30.260 10.900 -63.695 1.00 48.84 363 GLY A O 1
ATOM 3020 N N . ARG A 1 364 ? 31.646 11.183 -61.949 1.00 48.62 364 ARG A N 1
ATOM 3021 C CA . ARG A 1 364 ? 32.357 12.361 -62.477 1.00 48.62 364 ARG A CA 1
ATOM 3022 C C . ARG A 1 364 ? 33.869 12.174 -62.341 1.00 48.62 364 ARG A C 1
ATOM 3024 O O . ARG A 1 364 ? 34.487 12.813 -61.495 1.00 48.62 364 ARG A O 1
ATOM 3031 N N . GLU A 1 365 ? 34.433 11.321 -63.183 1.00 41.06 365 GLU A N 1
ATOM 3032 C CA . GLU A 1 365 ? 35.826 11.430 -63.636 1.00 41.06 365 GLU A CA 1
ATOM 3033 C C . GLU A 1 365 ? 35.849 11.510 -65.160 1.00 41.06 365 GLU A C 1
ATOM 3035 O O . GLU A 1 365 ? 35.084 10.746 -65.799 1.00 41.06 365 GLU A O 1
#

Secondary structure (DSSP, 8-state):
-HHHHHHHHHHHHHHHIIIII-TTT--TT-HHHHHHHHHHHHHHHHHHHHHHHHHTT--HHHHHHHHHHHHHHHHHHHHHHHHHHHHTTTTT-HHHHHHHHHHHHHHHHHHHHHHHHHGGGTTTS--TTT-HHHHHTSHHHHHHHHHHHHHHHHHHHHHHHH-GGGGSBPP-TT---TTSPBHHHHHHHHHHHHHHHHHHH---HHHHHHHHHHHHHHHHHHHHHHHHTS-S---TTHHHHHHS--TT---SHHHHHHHHHHHHHHHHHHHHTTTS-HHHHHH--HHHHHHHHHHHHHHHHHHHHHHHHHHHHHHHH---HHHHHHHHTTTS-HHHHHHHHHHHHHHHHHHHHHHHHHHHHTT--

InterPro domains:
  IPR007528 RINT-1/Tip20 [PF04437] (7-272)
  IPR007528 RINT-1/Tip20 [PS51386] (1-365)
  IPR007528 RINT-1/Tip20 [PTHR13520] (6-272)

pLDDT: mean 80.99, std 14.92, range [35.0, 98.25]